Protein 3EDU (pdb70)

Foldseek 3Di:
DDVVVLLVLLVVLLVVLVVLLVVLQDPPLADALVRLVVVLVVLVVSLVVCCVVSVVSLVVSVVVLVVCVVVVPVCNVVSVVSNVVSVVSVVSSNVSSVVSNVSSVLSNLLNVLVVVLVVLLVVLVVLQVPQDPPCVVVNVVVLVVSVVVLVVSLVSLVVNLVVDDDPSNVVSVVSNVSSVVSNVVSVVSVD

InterPro domains:
  IPR001589 Actinin-type actin-binding domain, conserved site [PS00019] (56-65)
  IPR001589 Actinin-type actin-binding domain, conserved site [PS00020] (130-154)
  IPR001715 Calponin homology domain [PF00307] (56-158)
  IPR001715 Calponin homology domain [PF00307] (174-278)
  IPR001715 Calponin homology domain [PS50021] (54-158)
  IPR001715 Calponin homology domain [PS50021] (173-278)
  IPR001715 Calponin homology domain [SM00033] (56-156)
  IPR001715 Calponin homology domain [SM00033] (175-273)
  IPR002017 Spectrin repeat [PF00435] (303-411)
  IPR002017 Spectrin repeat [PF00435] (423-525)
  IPR002017 Spectrin repeat [PF00435] (529-635)
  IPR002017 Spectrin repeat [PF00435] (637-741)
  IPR002017 Spectrin repeat [PF00435] (744-846)
  IPR002017 Spectrin repeat [PF00435] (851-950)
  IPR002017 Spectrin repeat [PF00435] (956-1058)
  IPR002017 Spectrin repeat [PF00435] (1062-1165)
  IPR002017 Spectrin repeat [PF00435] (1170-1258)
  IPR002017 Spectrin repeat [PF00435] (1275-1376)
  IPR002017 Spectrin repeat [PF00435] (1389-1471)
  IPR002017 Spectrin repeat [PF00435] (1482-1582)

Organism: Homo sapiens (NCBI:txid9606)

Solvent-accessible surface area: 11507 Å² total; per-residue (Å²): 92,63,52,125,95,5,74,108,84,4,55,76,1,36,106,38,0,48,89,46,33,141,71,3,61,36,121,58,47,6,137,75,47,96,58,0,37,103,34,78,67,157,8,134,63,36,12,147,96,1,19,68,83,0,71,113,90,4,70,84,1,19,34,61,0,77,142,35,59,124,86,60,60,102,75,26,86,58,0,32,81,48,42,87,31,0,46,119,53,14,56,65,0,70,123,60,10,78,61,14,53,113,87,1,44,38,8,38,51,11,36,67,4,62,122,34,0,62,86,1,41,38,78,4,69,51,8,71,160,80,125,146,123,100,110,44,82,41,41,55,161,99,45,124,56,19,26,91,61,2,92,92,6,55,63,26,1,92,130,9,52,118,68,49,83,61,109,106,18,60,39,0,79,79,39,30,93,85,0,28,59,32,28,129,57,2,71,113,40,56,126

Secondary structure (DSSP, 8-state):
--HHHHHHHHHHHHHHHHHHHHHHT-----SSHHHHHHHHHHHHHHHHHHHHHHHHHHHHHHHHHHHHHHTT-TTHHHHHHHHHHHHHHHHHHHHHHHHHHHHHHHHHHHHHHHHHHHHHHHHHHHHHH-----SHHHHHHHHHHHHHHHHHHHHHHHHHHTT--HHHHHHHHHHHHHHHHHHHHHHHHT-

Nearest PDB structures (foldseek):
  3edu-assembly1_A  TM=1.005E+00  e=1.383E-23  Homo sapiens
  3kbt-assembly2_B  TM=9.517E-01  e=1.226E-19  Homo sapiens
  3f57-assembly1_A  TM=9.580E-01  e=4.430E-19  Homo sapiens
  3kbt-assembly1_A  TM=9.764E-01  e=1.250E-18  Homo sapiens
  3kbu-assembly1_A  TM=9.811E-01  e=1.682E-18  Homo sapiens

CATH classification: 1.20.58.60

Radius of gyration: 26.93 Å; Cα contacts (8 Å, |Δi|>4): 122; chains: 1; bounding box: 37×55×77 Å

GO terms:
  GO:0009986 cell surface (C, IDA)
  GO:0003779 actin binding (F, TAS)
  GO:0008091 spectrin (C, TAS)
  GO:0005829 cytosol (C, TAS)
  GO:0005515 protein binding (F, IPI)
  GO:0014731 spectrin-associated cytoskeleton (C, IDA)
  GO:0009898 cytoplasmic side of plasma membrane (C, TAS)
  GO:0015629 actin cytoskeleton (C, TAS)
  GO:0030506 ankyrin binding (F, IPI)
  GO:0051015 actin filament binding (F, IDA)
  GO:0032991 protein-containing complex (C, IDA)
  GO:0098978 glutamatergic synapse (C, IDA)
  GO:0098978 glutamatergic synapse (C, IMP)
  GO:0098885 modification of postsynaptic actin cytoskeleton (P, IDA)
  GO:0098885 modification of postsynaptic actin cytoskeleton (P, IMP)

B-factor: mean 57.35, std 27.61, range [10.83, 172.18]

Sequence (191 aa):
GSLFQLKRETDDLEQWISSEKELVASSPEMGQDFDHVTLLRDKFRDFARETGAIIGQERVDNVNAFIERLLIDAGHSEAATTIAEWKDGLNEMWADLLLELIDDTRMQLLAASYDLHRYFYTGAEILGLIDEKHRELPHRVHTAFERELHLLLGVQVQQFQDVATRLQTAYAGEKAEAIQNKEQEVSAAWQALLDACA

Structure (mmCIF, N/CA/C/O backbone):
data_3EDU
#
_entry.id   3EDU
#
_cell.length_a   74.823
_cell.length_b   111.746
_cell.length_c   127.734
_cell.angle_alpha   90.00
_cell.angle_beta   90.00
_cell.angle_gamma   90.00
#
_symmetry.space_group_name_H-M   'F 2 2 2'
#
loop_
_entity.id
_entity.type
_entity.pdbx_description
1 polymer 'Spectrin beta chain, erythrocyte'
2 water water
#
loop_
_atom_site.group_PDB
_atom_site.id
_atom_site.type_symbol
_atom_site.label_atom_id
_atom_site.label_alt_id
_atom_site.label_comp_id
_atom_site.label_asym_id
_atom_site.label_entity_id
_atom_site.label_seq_id
_atom_site.pdbx_PDB_ins_code
_atom_site.Cartn_x
_atom_site.Cartn_y
_atom_site.Cartn_z
_atom_site.occupancy
_atom_site.B_iso_or_equiv
_atom_site.auth_seq_id
_atom_site.auth_comp_id
_atom_site.auth_asym_id
_atom_site.auth_atom_id
_atom_site.pdbx_PDB_model_num
ATOM 1 N N . GLY A 1 1 ? 17.370 61.692 24.113 1.00 65.65 1690 GLY A N 1
ATOM 2 C CA . GLY A 1 1 ? 18.481 62.445 24.668 1.00 64.53 1690 GLY A CA 1
ATOM 3 C C . GLY A 1 1 ? 19.173 61.727 25.816 1.00 52.54 1690 GLY A C 1
ATOM 4 O O . GLY A 1 1 ? 20.375 61.455 25.756 1.00 46.89 1690 GLY A O 1
ATOM 5 N N . SER A 1 2 ? 18.411 61.413 26.858 1.00 50.05 1691 SER A N 1
ATOM 6 C CA . SER A 1 2 ? 18.976 60.786 28.051 1.00 52.44 1691 SER A CA 1
ATOM 7 C C . SER A 1 2 ? 19.454 59.375 27.753 1.00 53.08 1691 SER A C 1
ATOM 8 O O . SER A 1 2 ? 19.085 58.780 26.736 1.00 48.66 1691 SER A O 1
ATOM 11 N N . LEU A 1 3 ? 20.275 58.831 28.643 1.00 50.26 1692 LEU A N 1
ATOM 12 C CA . LEU A 1 3 ? 20.720 57.463 28.469 1.00 46.20 1692 LEU A CA 1
ATOM 13 C C . LEU A 1 3 ? 19.543 56.514 28.640 1.00 43.62 1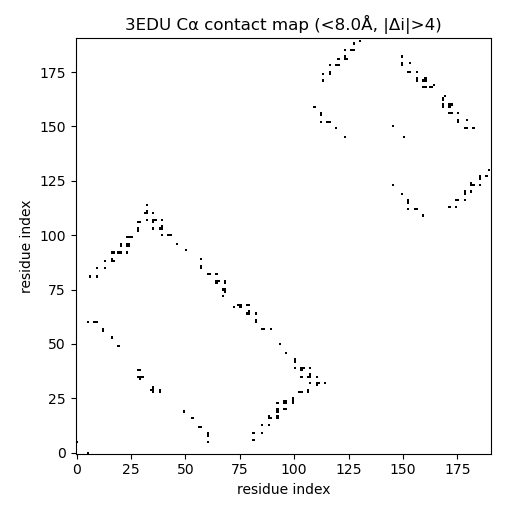692 LEU A C 1
ATOM 14 O O . LEU A 1 3 ? 19.517 55.434 28.027 1.00 40.45 1692 LEU A O 1
ATOM 19 N N . PHE A 1 4 ? 18.567 56.895 29.465 1.00 46.96 1693 PHE A N 1
ATOM 20 C CA . PHE A 1 4 ? 17.421 56.002 29.694 1.00 47.52 1693 PHE A CA 1
ATOM 21 C C . PHE A 1 4 ? 16.617 55.894 28.405 1.00 47.05 1693 PHE A C 1
ATOM 22 O O . PHE A 1 4 ?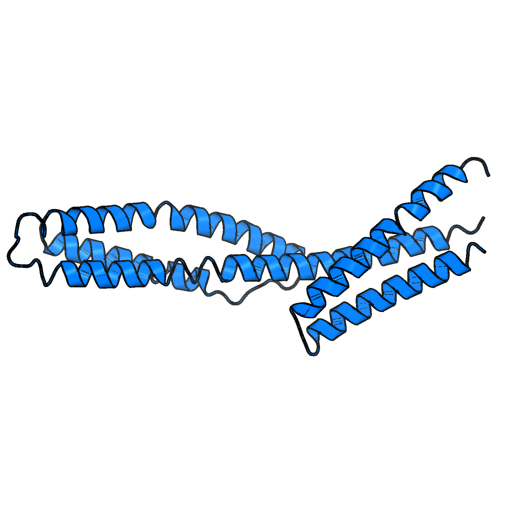 16.162 54.823 28.031 1.00 44.98 1693 PHE A O 1
ATOM 30 N N . GLN A 1 5 ? 16.463 57.011 27.708 1.00 45.95 1694 GLN A N 1
ATOM 31 C CA . GLN A 1 5 ? 15.723 56.973 26.458 1.00 44.41 1694 GLN A CA 1
ATOM 32 C C . GLN A 1 5 ? 16.472 56.173 25.394 1.00 38.69 1694 GLN A C 1
ATOM 33 O O . GLN A 1 5 ? 15.871 55.353 24.707 1.00 43.19 1694 GLN A O 1
ATOM 39 N N . LEU A 1 6 ? 17.781 56.399 25.279 1.00 39.90 1695 LEU A N 1
ATOM 40 C CA . LEU A 1 6 ? 18.627 55.558 24.423 1.00 38.70 1695 LEU A CA 1
ATOM 41 C C . LEU A 1 6 ? 18.437 54.076 24.739 1.00 45.26 1695 LEU A C 1
ATOM 42 O O . LEU A 1 6 ? 18.257 53.255 23.836 1.00 44.60 1695 LEU A O 1
ATOM 47 N N . LYS A 1 7 ? 18.492 53.722 26.021 1.00 42.64 1696 LYS A N 1
ATOM 48 C CA . LYS A 1 7 ? 18.322 52.321 26.397 1.00 45.13 1696 LYS A CA 1
ATOM 49 C C . LYS A 1 7 ? 16.972 51.790 25.945 1.00 43.77 1696 LYS A C 1
ATOM 50 O O . LYS A 1 7 ? 16.895 50.721 25.336 1.00 44.93 1696 LYS A O 1
ATOM 56 N N . ARG A 1 8 ? 15.912 52.535 26.255 1.00 41.20 1697 ARG A N 1
ATOM 57 C CA . ARG A 1 8 ? 14.559 52.167 25.845 1.00 43.57 1697 ARG A CA 1
ATOM 58 C C . ARG A 1 8 ? 14.451 52.044 24.316 1.00 43.72 1697 ARG A C 1
ATOM 59 O O . ARG A 1 8 ? 13.888 51.078 23.782 1.00 38.94 1697 ARG A O 1
ATOM 67 N N . GLU A 1 9 ? 14.988 53.035 23.617 1.00 41.90 1698 GLU A N 1
ATOM 68 C CA . GLU A 1 9 ? 14.996 53.022 22.154 1.00 45.61 1698 GLU A CA 1
ATOM 69 C C . GLU A 1 9 ? 15.697 51.770 21.662 1.00 44.24 1698 GLU A C 1
ATOM 70 O O . GLU A 1 9 ? 15.228 51.097 20.743 0.91 41.40 1698 GLU A O 1
ATOM 76 N N . THR A 1 10 ? 16.825 51.447 22.289 1.00 42.42 1699 THR A N 1
ATOM 77 C CA . THR A 1 10 ? 17.556 50.255 21.906 1.00 42.90 1699 THR A CA 1
ATOM 78 C C . THR A 1 10 ? 16.721 49.008 22.201 1.00 45.44 1699 THR A C 1
ATOM 79 O O . THR A 1 10 ? 16.677 48.077 21.391 1.00 45.44 1699 THR A O 1
ATOM 83 N N . ASP A 1 11 ? 16.048 49.006 23.352 1.00 39.40 1700 ASP A N 1
ATOM 84 C CA . ASP A 1 11 ? 15.277 47.851 23.793 1.00 41.78 1700 ASP A CA 1
ATOM 85 C C . ASP A 1 11 ? 14.090 47.616 22.855 1.00 46.39 1700 ASP A C 1
ATOM 86 O O . ASP A 1 11 ? 13.835 46.489 22.447 1.00 47.63 1700 ASP A O 1
ATOM 91 N N . ASP A 1 12 ? 13.366 48.680 22.513 1.00 42.47 1701 ASP A N 1
ATOM 92 C CA . ASP A 1 12 ? 12.215 48.546 21.617 1.00 42.29 1701 ASP A CA 1
ATOM 93 C C . ASP A 1 12 ? 12.661 48.022 20.254 1.00 43.27 1701 ASP A C 1
ATOM 94 O O . ASP A 1 12 ? 12.016 47.151 19.670 1.00 43.40 1701 ASP A O 1
ATOM 99 N N . LEU A 1 13 ? 13.772 48.548 19.756 1.00 37.27 1702 LEU A N 1
ATOM 100 C CA . LEU A 1 13 ? 14.276 48.145 18.441 1.00 43.58 1702 LEU A CA 1
ATOM 101 C C . LEU A 1 13 ? 14.709 46.679 18.441 1.00 42.88 1702 LEU A C 1
ATOM 102 O O . LEU A 1 13 ? 14.424 45.930 17.503 1.00 43.64 1702 LEU A O 1
ATOM 107 N N . GLU A 1 14 ? 15.399 46.261 19.495 1.00 41.08 1703 GLU A N 1
ATOM 108 C CA . GLU A 1 14 ? 15.791 44.864 19.587 1.00 45.06 1703 GLU A CA 1
ATOM 109 C C . GLU A 1 14 ? 14.554 43.988 19.678 1.00 42.68 1703 GLU A C 1
ATOM 110 O O . GLU A 1 14 ? 14.518 42.899 19.121 1.00 40.09 1703 GLU A O 1
ATOM 116 N N . GLN A 1 15 ? 13.530 44.475 20.367 1.00 41.19 1704 GLN A N 1
ATOM 117 C CA . GLN A 1 15 ? 12.279 43.732 20.450 1.00 43.12 1704 GLN A CA 1
ATOM 118 C C . GLN A 1 15 ? 11.653 43.617 19.056 1.00 42.07 1704 GLN A C 1
ATOM 119 O O . GLN A 1 15 ? 11.156 42.562 18.665 1.00 40.06 1704 GLN A O 1
ATOM 125 N N . TRP A 1 16 ? 11.669 44.721 18.320 1.00 42.12 1705 TRP A N 1
ATOM 126 C CA . TRP A 1 16 ? 11.148 44.753 16.963 1.00 42.36 1705 TRP A CA 1
ATOM 127 C C . TRP A 1 16 ? 11.923 43.749 16.099 1.00 43.44 1705 TRP A C 1
ATOM 128 O O . TRP A 1 16 ? 11.345 42.966 15.337 1.00 43.91 1705 TRP A O 1
ATOM 139 N N . ILE A 1 17 ? 13.242 43.764 16.234 1.00 42.16 1706 ILE A N 1
ATOM 140 C CA . ILE A 1 17 ? 14.086 42.827 15.504 1.00 37.09 1706 ILE A CA 1
ATOM 141 C C . ILE A 1 17 ? 13.719 41.378 15.787 1.00 46.76 1706 ILE A C 1
ATOM 142 O O . ILE A 1 17 ? 13.628 40.555 14.865 1.00 39.75 1706 ILE A O 1
ATOM 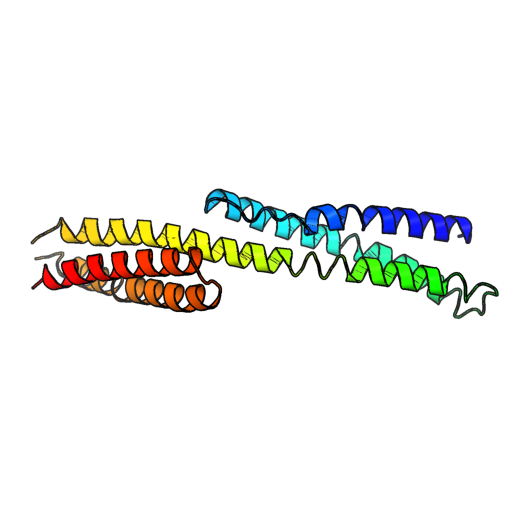147 N N . SER A 1 18 ? 13.493 41.066 17.060 1.00 37.80 1707 SER A N 1
ATOM 148 C CA A SER A 1 18 ? 13.152 39.711 17.457 0.42 42.12 1707 SER A CA 1
ATOM 149 C CA B SER A 1 18 ? 13.153 39.705 17.452 0.58 42.22 1707 SER A CA 1
ATOM 150 C C . SER A 1 18 ? 11.874 39.264 16.766 1.00 45.35 1707 SER A C 1
ATOM 151 O O . SER A 1 18 ? 11.722 38.090 16.416 1.00 50.17 1707 SER A O 1
ATOM 156 N N . GLU A 1 19 ? 10.949 40.202 16.579 1.00 40.89 1708 GLU A N 1
ATOM 157 C CA . GLU A 1 19 ? 9.688 39.857 15.920 1.00 45.77 1708 GLU A CA 1
ATOM 158 C C . GLU A 1 19 ? 9.924 39.563 14.439 1.00 40.65 1708 GLU A C 1
ATOM 159 O O . GLU A 1 19 ? 9.370 38.616 13.882 1.00 45.45 1708 GLU A O 1
ATOM 165 N N . LYS A 1 20 ? 10.760 40.379 13.813 1.00 39.47 1709 LYS A N 1
ATOM 166 C CA . LYS A 1 20 ? 11.067 40.209 12.397 1.00 34.35 1709 LYS A CA 1
ATOM 167 C C . LYS A 1 20 ? 11.781 38.874 12.166 1.00 38.42 1709 LYS A C 1
ATOM 168 O O . LYS A 1 20 ? 11.586 38.221 11.137 1.00 36.43 1709 LYS A O 1
ATOM 174 N N . GLU A 1 21 ? 12.594 38.471 13.143 1.00 35.99 1710 GLU A N 1
ATOM 175 C CA . GLU A 1 21 ? 13.342 37.225 13.060 1.00 42.07 1710 GLU A CA 1
ATOM 176 C C . GLU A 1 21 ? 12.382 36.046 13.024 1.00 40.14 1710 GLU A C 1
ATOM 177 O O . GLU A 1 21 ? 12.632 35.051 12.344 1.00 40.77 1710 GLU A O 1
ATOM 183 N N . LEU A 1 22 ? 11.279 36.181 13.750 1.00 41.28 1711 LEU A N 1
ATOM 184 C CA . LEU A 1 22 ? 10.239 35.164 13.767 1.00 49.44 1711 LEU A CA 1
ATOM 185 C C . LEU A 1 22 ? 9.680 34.962 12.359 1.00 48.89 1711 LEU A C 1
ATOM 186 O O . LEU A 1 22 ? 9.489 33.836 11.917 1.00 46.91 1711 LEU A O 1
ATOM 191 N N . VAL A 1 23 ? 9.426 36.061 11.658 1.00 48.09 1712 VAL A N 1
ATOM 192 C CA . VAL A 1 23 ? 8.932 36.000 10.284 1.00 43.21 1712 VAL A CA 1
ATOM 193 C C . VAL A 1 23 ? 9.994 35.456 9.329 1.00 38.91 1712 VAL A C 1
ATOM 194 O O . VAL A 1 23 ? 9.717 34.593 8.487 1.00 41.07 1712 VAL A O 1
ATOM 198 N N . ALA A 1 24 ? 11.217 35.955 9.468 1.00 30.07 1713 ALA A N 1
ATOM 199 C CA . ALA A 1 24 ? 12.299 35.554 8.574 1.00 33.34 1713 ALA A CA 1
ATOM 200 C C . ALA A 1 24 ? 12.715 34.089 8.763 1.00 34.09 1713 ALA A C 1
ATOM 201 O O . ALA A 1 24 ? 13.375 33.528 7.892 1.00 35.93 1713 ALA A O 1
ATOM 203 N N . SER A 1 25 ? 12.324 33.502 9.900 1.00 30.70 1714 SER A N 1
ATOM 204 C CA . SER A 1 25 ? 12.613 32.112 10.277 1.00 36.24 1714 SER A CA 1
ATOM 205 C C . SER A 1 25 ? 11.569 31.098 9.799 1.00 44.02 1714 SER A C 1
ATOM 206 O O . SER A 1 25 ? 11.762 29.890 9.962 1.00 46.24 1714 SER A O 1
ATOM 209 N N . SER A 1 26 ? 10.446 31.572 9.268 1.00 37.96 1715 SER A N 1
ATOM 210 C CA . SER A 1 26 ? 9.394 30.661 8.803 1.00 37.57 1715 SER A CA 1
ATOM 211 C C . SER A 1 26 ? 9.981 29.549 7.933 1.00 38.90 1715 SER A C 1
ATOM 212 O O . SER A 1 26 ? 10.842 29.805 7.089 1.00 37.92 1715 SER A O 1
ATOM 215 N N . PRO A 1 27 ? 9.533 28.307 8.163 1.00 51.78 1716 PRO A N 1
ATOM 216 C CA . PRO A 1 27 ? 9.925 27.115 7.403 1.00 55.46 1716 PRO A CA 1
ATOM 217 C C . PRO A 1 27 ? 8.998 26.883 6.218 1.00 50.22 1716 PRO A C 1
ATOM 218 O O . PRO A 1 27 ? 9.261 26.007 5.396 1.00 51.66 1716 PRO A O 1
ATOM 222 N N . GLU A 1 28 ? 7.912 27.643 6.139 1.00 44.30 1717 GLU A N 1
ATOM 223 C CA . GLU A 1 28 ? 6.951 27.441 5.059 1.00 49.20 1717 GLU A CA 1
ATOM 224 C C . GLU A 1 28 ? 7.536 27.857 3.709 1.00 43.73 1717 GLU A C 1
ATOM 225 O O . GLU A 1 28 ? 7.786 29.040 3.481 1.00 38.50 1717 GLU A O 1
ATOM 231 N N . MET A 1 29 ? 7.759 26.884 2.826 1.00 39.50 1718 MET A N 1
ATOM 232 C CA . MET A 1 29 ? 8.379 27.162 1.530 1.00 39.53 1718 MET A CA 1
ATOM 233 C C . MET A 1 29 ? 7.367 27.026 0.413 1.00 38.60 1718 MET A C 1
ATOM 234 O O . MET A 1 29 ? 7.686 27.270 -0.753 1.00 36.54 1718 MET A O 1
ATOM 239 N N . GLY A 1 30 ? 6.144 26.637 0.770 1.00 37.92 1719 GLY A N 1
ATOM 240 C CA . GLY A 1 30 ? 5.061 26.557 -0.199 1.00 47.03 1719 GLY A CA 1
ATOM 241 C C . GLY A 1 30 ? 4.839 25.141 -0.713 1.00 48.32 1719 GLY A C 1
ATOM 242 O O . GLY A 1 30 ? 5.785 24.374 -0.875 1.00 52.71 1719 GLY A O 1
ATOM 243 N N . GLN A 1 31 ? 3.582 24.799 -0.964 1.00 58.30 1720 GLN A N 1
ATOM 244 C CA . GLN A 1 31 ? 3.221 23.433 -1.326 1.00 70.62 1720 GLN A CA 1
ATOM 245 C C . GLN A 1 31 ? 2.785 23.301 -2.787 1.00 68.76 1720 GLN A C 1
ATOM 246 O O . GLN A 1 31 ? 2.611 22.195 -3.286 1.00 71.36 1720 GLN A O 1
ATOM 252 N N . ASP A 1 32 ? 2.605 24.430 -3.464 1.00 65.85 1721 ASP A N 1
ATOM 253 C CA . ASP A 1 32 ? 2.411 24.427 -4.914 1.00 65.38 1721 ASP A CA 1
ATOM 254 C C . ASP A 1 32 ? 2.939 25.718 -5.538 1.00 61.55 1721 ASP A C 1
ATOM 255 O O . ASP A 1 32 ? 3.381 26.627 -4.826 1.00 58.02 1721 ASP A O 1
ATOM 260 N N . PHE A 1 33 ? 2.896 25.793 -6.865 1.00 50.50 1722 PHE A N 1
ATOM 261 C CA . PHE A 1 33 ? 3.544 26.882 -7.593 1.00 49.59 1722 PHE A CA 1
ATOM 262 C C . PHE A 1 33 ? 2.924 28.251 -7.283 1.00 52.99 1722 PHE A C 1
ATOM 263 O O . PHE A 1 33 ? 3.629 29.263 -7.234 1.00 46.84 1722 PHE A O 1
ATOM 271 N N . ASP A 1 34 ? 1.609 28.258 -7.077 1.00 47.83 1723 ASP A N 1
ATOM 272 C CA . ASP A 1 34 ? 0.857 29.443 -6.683 1.00 51.44 1723 ASP A CA 1
ATOM 273 C C . ASP A 1 34 ? 1.264 29.875 -5.287 1.00 51.80 1723 ASP A C 1
ATOM 274 O O . ASP A 1 34 ? 1.568 31.040 -5.048 1.00 52.22 1723 ASP A O 1
ATOM 279 N N . HIS A 1 35 ? 1.230 28.917 -4.369 1.00 43.21 1724 HIS A N 1
ATOM 280 C CA . HIS A 1 35 ? 1.617 29.131 -2.987 1.00 49.90 1724 HIS A CA 1
ATOM 281 C C . HIS A 1 35 ? 3.035 29.718 -2.882 1.00 47.41 1724 HIS A C 1
ATOM 282 O O . HIS A 1 35 ? 3.243 30.748 -2.237 1.00 48.79 1724 HIS A O 1
ATOM 289 N N . VAL A 1 36 ? 4.007 29.076 -3.520 1.00 35.90 1725 VAL A N 1
ATOM 290 C CA . VAL A 1 36 ? 5.386 29.561 -3.402 1.00 39.91 1725 VAL A CA 1
ATOM 291 C C . VAL A 1 36 ? 5.521 30.906 -4.089 1.00 38.18 1725 VAL A C 1
ATOM 292 O O . VAL A 1 36 ? 6.285 31.764 -3.654 1.00 35.88 1725 VAL A O 1
ATOM 296 N N . THR A 1 37 ? 4.752 31.105 -5.151 1.00 44.50 1726 THR A N 1
ATOM 297 C CA . THR A 1 37 ? 4.771 32.383 -5.831 1.00 42.48 1726 THR A CA 1
ATOM 298 C C . THR A 1 37 ? 4.339 33.464 -4.838 1.00 49.19 1726 THR A C 1
ATOM 299 O O . THR A 1 37 ? 4.940 34.540 -4.747 1.00 43.92 1726 THR A O 1
ATOM 303 N N . LEU A 1 38 ? 3.302 33.163 -4.072 1.00 47.01 1727 LEU A N 1
ATOM 304 C CA . LEU A 1 38 ? 2.765 34.145 -3.146 1.00 50.65 1727 LEU A CA 1
ATOM 305 C C . LEU A 1 38 ? 3.746 34.378 -2.017 1.00 45.63 1727 LEU A C 1
ATOM 306 O O . LEU A 1 38 ? 4.025 35.525 -1.659 1.00 42.66 1727 LEU A O 1
ATOM 311 N N . LEU A 1 39 ? 4.282 33.296 -1.463 1.00 37.72 1728 LEU A N 1
ATOM 312 C CA . LEU A 1 39 ? 5.248 33.418 -0.375 1.00 40.35 1728 LEU A CA 1
ATOM 313 C C . LEU A 1 39 ? 6.471 34.200 -0.819 1.00 36.17 1728 LEU A C 1
ATOM 314 O O . LEU A 1 39 ? 6.998 35.016 -0.065 1.00 34.75 1728 LEU A O 1
ATOM 319 N N . ARG A 1 40 ? 6.913 33.962 -2.051 1.00 40.41 1729 ARG A N 1
ATOM 320 C CA . ARG A 1 40 ? 8.145 34.574 -2.532 1.00 40.94 1729 ARG A CA 1
ATOM 321 C C . ARG A 1 40 ? 7.977 36.080 -2.706 1.00 40.45 1729 ARG A C 1
ATOM 322 O O . ARG A 1 40 ? 8.856 36.861 -2.331 1.00 36.69 1729 ARG A O 1
ATOM 330 N N . ASP A 1 41 ? 6.845 36.475 -3.279 1.00 35.68 1730 ASP A N 1
ATOM 331 C CA . ASP A 1 41 ? 6.558 37.881 -3.522 1.00 46.60 1730 ASP A CA 1
ATOM 332 C C . ASP A 1 41 ? 6.315 38.621 -2.206 1.00 45.27 1730 ASP A C 1
ATOM 333 O O . ASP A 1 41 ? 6.753 39.759 -2.032 1.00 42.70 1730 ASP A O 1
ATOM 338 N N . LYS A 1 42 ? 5.613 37.967 -1.287 1.00 42.93 1731 LYS A N 1
ATOM 339 C CA . LYS A 1 42 ? 5.376 38.531 0.029 1.00 46.04 1731 LYS A CA 1
ATOM 340 C C . LYS A 1 42 ? 6.695 38.729 0.758 1.00 37.58 1731 LYS A C 1
ATOM 341 O O . LYS A 1 42 ? 6.948 39.783 1.330 1.00 40.44 1731 LYS A O 1
ATOM 347 N N . PHE A 1 43 ? 7.551 37.715 0.740 1.00 31.49 1732 PHE A N 1
ATOM 348 C CA . PHE A 1 43 ? 8.822 37.860 1.420 1.00 34.90 1732 PHE A CA 1
ATOM 349 C C . PHE A 1 43 ? 9.721 38.971 0.861 1.00 39.54 1732 PHE A C 1
ATOM 350 O O . PHE A 1 43 ? 10.413 39.641 1.621 1.00 39.05 1732 PHE A O 1
ATOM 358 N N . ARG A 1 44 ? 9.727 39.162 -0.455 1.00 38.16 1733 ARG A N 1
ATOM 359 C CA . ARG A 1 44 ? 10.527 40.237 -1.051 1.00 32.07 1733 ARG A CA 1
ATOM 360 C C . ARG A 1 44 ? 10.129 41.603 -0.489 1.00 32.21 1733 ARG A C 1
ATOM 361 O O . ARG A 1 44 ? 10.991 42.423 -0.157 1.00 35.78 1733 ARG A O 1
ATOM 369 N N . ASP A 1 45 ? 8.822 41.842 -0.408 1.00 33.73 1734 ASP A N 1
ATOM 370 C CA . ASP A 1 45 ? 8.282 43.056 0.187 1.00 40.39 1734 ASP A CA 1
ATOM 371 C C . ASP A 1 45 ? 8.739 43.165 1.638 1.00 38.81 1734 ASP A C 1
ATOM 372 O O . ASP A 1 45 ? 9.234 44.208 2.083 1.00 39.59 1734 ASP A O 1
ATOM 377 N N . PHE A 1 46 ? 8.555 42.080 2.381 1.00 40.42 1735 PHE A N 1
ATOM 378 C CA . PHE A 1 46 ? 8.948 42.063 3.785 1.00 42.46 1735 PHE A CA 1
ATOM 379 C C . PHE A 1 46 ? 10.436 42.391 3.935 1.00 35.52 1735 PHE A C 1
ATOM 380 O O . PHE A 1 46 ? 10.798 43.232 4.747 1.00 34.49 1735 PHE A O 1
ATOM 388 N N . ALA A 1 47 ? 11.295 41.750 3.141 1.00 34.38 1736 ALA A N 1
ATOM 389 C CA . ALA A 1 47 ? 12.745 41.968 3.280 1.00 33.82 1736 ALA A CA 1
ATOM 390 C C . ALA A 1 47 ? 13.098 43.416 2.990 1.00 38.58 1736 ALA A C 1
ATOM 391 O O . ALA A 1 47 ? 13.913 44.035 3.695 1.00 31.63 1736 ALA A O 1
ATOM 393 N N . ARG A 1 48 ? 12.478 43.951 1.942 1.00 33.04 1737 ARG A N 1
ATOM 394 C CA . ARG A 1 48 ? 12.778 45.306 1.509 1.00 32.91 1737 ARG A CA 1
ATOM 395 C C . ARG A 1 48 ? 12.375 46.311 2.575 1.00 37.14 1737 ARG A C 1
ATOM 396 O O . ARG A 1 48 ? 13.179 47.152 2.968 1.00 37.13 1737 ARG A O 1
ATOM 404 N N . GLU A 1 49 ? 11.121 46.226 3.023 1.00 29.04 1738 GLU A N 1
ATOM 405 C CA . GLU A 1 49 ? 10.603 47.149 4.028 1.00 38.48 1738 GLU A CA 1
ATOM 406 C C . GLU A 1 49 ? 11.362 47.014 5.353 1.00 43.20 1738 GLU A C 1
ATOM 407 O O . GLU A 1 49 ? 11.738 48.014 5.984 1.00 44.21 1738 GLU A O 1
ATOM 413 N N . THR A 1 50 ? 11.573 45.775 5.778 1.00 30.69 1739 THR A N 1
ATOM 414 C CA . THR A 1 50 ? 12.266 45.515 7.040 1.00 34.31 1739 THR A CA 1
ATOM 415 C C . THR A 1 50 ? 13.682 46.078 6.995 1.00 34.19 1739 THR A C 1
ATOM 416 O O . THR A 1 50 ? 14.138 46.718 7.949 1.00 34.58 1739 THR A O 1
ATOM 420 N N . GLY A 1 51 ? 14.367 45.844 5.878 1.00 35.23 1740 GLY A N 1
ATOM 421 C CA . GLY A 1 51 ? 15.722 46.331 5.691 1.00 26.77 1740 GLY A CA 1
ATOM 422 C C . GLY A 1 51 ? 15.801 47.843 5.770 1.00 42.55 1740 GLY A C 1
ATOM 423 O O . GLY A 1 51 ? 16.654 48.402 6.469 1.00 40.05 1740 GLY A O 1
ATOM 424 N N . ALA A 1 52 ? 14.897 48.510 5.062 1.00 38.34 1741 ALA A N 1
ATOM 425 C CA . ALA A 1 52 ? 14.955 49.953 4.966 1.00 45.62 1741 ALA A CA 1
ATOM 426 C C . ALA A 1 52 ? 14.647 50.611 6.315 1.00 45.05 1741 ALA A C 1
ATOM 427 O O . ALA A 1 52 ? 15.404 51.451 6.790 1.00 47.72 1741 ALA A O 1
ATOM 429 N N . ILE A 1 53 ? 13.545 50.214 6.936 1.00 39.78 1742 ILE A N 1
ATOM 430 C CA A ILE A 1 53 ? 13.166 50.792 8.218 0.14 42.32 1742 ILE A CA 1
ATOM 431 C CA B ILE A 1 53 ? 13.144 50.756 8.232 0.86 44.46 1742 ILE A CA 1
ATOM 432 C C . ILE A 1 53 ? 14.139 50.380 9.321 1.00 36.77 1742 ILE A C 1
ATOM 433 O O . ILE A 1 53 ? 14.520 51.199 10.159 1.00 42.93 1742 ILE A O 1
ATOM 442 N N . GLY A 1 54 ? 14.552 49.123 9.308 1.00 33.63 1743 GLY A N 1
ATOM 443 C CA . GLY A 1 54 ? 15.447 48.618 10.329 1.00 36.94 1743 GLY A CA 1
ATOM 444 C C . GLY A 1 54 ? 16.803 49.289 10.281 1.00 39.96 1743 GLY A C 1
ATOM 445 O O . GLY A 1 54 ? 17.353 49.655 11.322 1.00 43.36 1743 GLY A O 1
ATOM 446 N N . GLN A 1 55 ? 17.345 49.448 9.075 1.00 36.43 1744 GLN A N 1
ATOM 447 C CA . GLN A 1 55 ? 18.693 49.983 8.921 1.00 43.22 1744 GLN A CA 1
ATOM 448 C C . GLN A 1 55 ? 18.770 51.426 9.400 1.00 41.37 1744 GLN A C 1
ATOM 449 O O . GLN A 1 55 ? 19.763 51.826 10.002 1.00 35.99 1744 GLN A O 1
ATOM 455 N N . GLU A 1 56 ? 17.724 52.200 9.134 1.00 34.91 1745 GLU A N 1
ATOM 456 C CA . GLU A 1 56 ? 17.683 53.593 9.573 1.00 38.40 1745 GLU A CA 1
ATOM 457 C C . GLU A 1 56 ? 17.711 53.670 11.097 1.00 40.29 1745 GLU A C 1
ATOM 458 O O . GLU A 1 56 ? 18.436 54.481 11.690 1.00 38.63 1745 GLU A O 1
ATOM 464 N N . ARG A 1 57 ? 16.925 52.808 11.732 1.00 30.82 1746 ARG A N 1
ATOM 465 C CA . ARG A 1 57 ? 16.859 52.771 13.193 1.00 41.49 1746 ARG A CA 1
ATOM 466 C C . ARG A 1 57 ? 18.183 52.358 13.826 1.00 39.90 1746 ARG A C 1
ATOM 467 O O . ARG A 1 57 ? 18.619 52.934 14.828 1.00 34.56 1746 ARG A O 1
ATOM 475 N N . VAL A 1 58 ? 18.832 51.367 13.231 1.00 32.08 1747 VAL A N 1
ATOM 476 C CA . VAL A 1 58 ? 20.099 50.871 13.750 1.00 31.68 1747 VAL A CA 1
ATOM 477 C C . VAL A 1 58 ? 21.169 51.943 13.582 1.00 37.53 1747 VAL A C 1
ATOM 478 O O . VAL A 1 58 ? 21.952 52.215 14.494 1.00 37.59 1747 VAL A O 1
ATOM 482 N N . ASP A 1 59 ? 21.181 52.565 12.412 1.00 31.27 1748 ASP A N 1
ATOM 483 C CA . ASP A 1 59 ? 22.127 53.636 12.123 1.00 42.15 1748 ASP A CA 1
ATOM 484 C C . ASP A 1 59 ? 22.034 54.782 13.123 1.00 40.09 1748 ASP A C 1
ATOM 485 O O . ASP A 1 59 ? 23.056 55.290 13.590 1.00 46.55 1748 ASP A O 1
ATOM 490 N N . ASN A 1 60 ? 20.805 55.189 13.435 1.00 40.49 1749 ASN A N 1
ATOM 491 C CA . ASN A 1 60 ? 20.576 56.296 14.346 1.00 40.70 1749 ASN A CA 1
ATOM 492 C C . ASN A 1 60 ? 21.092 55.965 15.741 1.00 48.19 1749 ASN A C 1
ATOM 493 O O . ASN A 1 60 ? 21.686 56.807 16.412 1.00 46.84 1749 ASN A O 1
ATOM 498 N N . VAL A 1 61 ? 20.863 54.739 16.187 1.00 37.22 1750 VAL A N 1
ATOM 499 C CA . VAL A 1 61 ? 21.362 54.361 17.510 1.00 39.75 1750 VAL A CA 1
ATOM 500 C C . VAL A 1 61 ? 22.887 54.327 17.471 1.00 41.35 1750 VAL A C 1
ATOM 501 O O . VAL A 1 61 ? 23.553 54.876 18.354 1.00 37.85 1750 VAL A O 1
ATOM 505 N N . ASN A 1 62 ? 23.436 53.708 16.427 1.00 34.13 1751 ASN A N 1
ATOM 506 C CA . ASN A 1 62 ? 24.881 53.652 16.260 1.00 35.61 1751 ASN A CA 1
ATOM 507 C C . ASN A 1 62 ? 25.522 55.034 16.238 1.00 37.65 1751 ASN A C 1
ATOM 508 O O . ASN A 1 62 ? 26.512 55.260 16.914 1.00 36.63 1751 ASN A O 1
ATOM 513 N N . ALA A 1 63 ? 24.959 55.945 15.448 1.00 34.01 1752 ALA A N 1
ATOM 514 C CA . ALA A 1 63 ? 25.463 57.312 15.369 1.00 41.60 1752 ALA A CA 1
ATOM 515 C C . ALA A 1 63 ? 25.508 58.029 16.731 1.00 38.85 1752 ALA A C 1
ATOM 516 O O . ALA A 1 63 ? 26.526 58.608 17.100 1.00 47.60 1752 ALA A O 1
ATOM 518 N N . PHE A 1 64 ? 24.415 57.975 17.484 1.00 38.44 1753 PHE A N 1
ATOM 519 C CA . PHE A 1 64 ? 24.352 58.686 18.767 1.00 38.22 1753 PHE A CA 1
ATOM 520 C C . PHE A 1 64 ? 25.306 58.073 19.801 1.00 45.46 1753 PHE A C 1
ATOM 521 O O . PHE A 1 64 ? 25.981 58.782 20.536 1.00 44.48 1753 PHE A O 1
ATOM 529 N N . ILE A 1 65 ? 25.360 56.750 19.860 1.00 43.72 1754 ILE A N 1
ATOM 530 C CA . ILE A 1 65 ? 26.277 56.102 20.798 1.00 50.08 1754 ILE A CA 1
ATOM 531 C C . ILE A 1 65 ? 27.720 56.450 20.426 1.00 50.49 1754 ILE A C 1
ATOM 532 O O . ILE A 1 65 ? 28.530 56.782 21.290 1.00 45.77 1754 ILE A O 1
ATOM 537 N N . GLU A 1 66 ? 28.022 56.410 19.131 1.00 44.17 1755 GLU A N 1
ATOM 538 C CA . GLU A 1 66 ? 29.355 56.755 18.656 1.00 50.72 1755 GLU A CA 1
ATOM 539 C C . GLU A 1 66 ? 29.738 58.197 18.992 1.00 55.44 1755 GLU A C 1
ATOM 540 O O . GLU A 1 66 ? 30.875 58.466 19.392 1.00 46.82 1755 GLU A O 1
ATOM 546 N N . ARG A 1 67 ? 28.800 59.128 18.834 1.00 45.20 1756 ARG A N 1
ATOM 547 C CA . ARG A 1 67 ? 29.088 60.508 19.206 1.00 50.35 1756 ARG A CA 1
ATOM 548 C C . ARG A 1 67 ? 29.411 60.618 20.693 1.00 50.41 1756 ARG A C 1
ATOM 549 O O . ARG A 1 67 ? 30.362 61.300 21.080 1.00 50.54 1756 ARG A O 1
ATOM 557 N N . LEU A 1 68 ? 28.628 59.941 21.526 1.00 46.50 1757 LEU A N 1
ATOM 558 C CA A LEU A 1 68 ? 28.843 60.014 22.964 0.35 49.69 1757 LEU A CA 1
ATOM 559 C CA B LEU A 1 68 ? 28.836 59.989 22.972 0.65 50.55 1757 LEU A CA 1
ATOM 560 C C . LEU A 1 68 ? 30.191 59.418 23.360 1.00 50.36 1757 LEU A C 1
ATOM 561 O O . LEU A 1 68 ? 30.885 59.959 24.221 1.00 55.29 1757 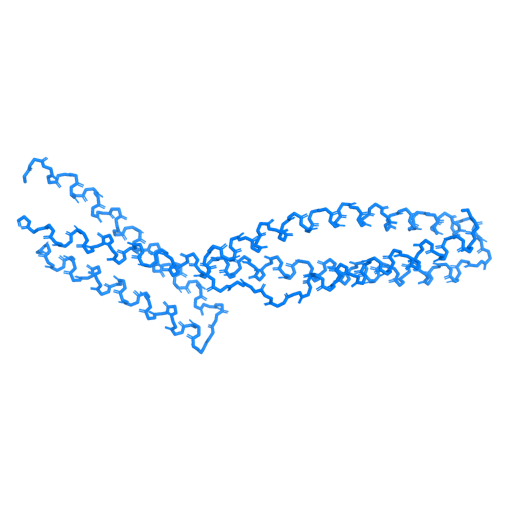LEU A O 1
ATOM 570 N N . ILE A 1 69 ? 30.562 58.315 22.723 1.00 54.04 1758 ILE A N 1
ATOM 571 C CA . ILE A 1 69 ? 31.853 57.707 23.004 1.00 60.89 1758 ILE A CA 1
ATOM 572 C C . ILE A 1 69 ? 32.964 58.645 22.540 1.00 61.49 1758 ILE A C 1
ATOM 573 O O . ILE A 1 69 ? 33.918 58.906 23.278 1.00 58.43 1758 ILE A O 1
ATOM 578 N N . ASP A 1 70 ? 32.819 59.161 21.321 0.96 56.93 1759 ASP A N 1
ATOM 579 C CA . ASP A 1 70 ? 33.750 60.149 20.775 1.00 56.98 1759 ASP A CA 1
ATOM 580 C C . ASP A 1 70 ? 33.978 61.315 21.731 0.69 59.84 1759 ASP A C 1
ATOM 581 O O . ASP A 1 70 ? 35.107 61.764 21.903 1.00 66.39 1759 ASP A O 1
ATOM 586 N N . ALA A 1 71 ? 32.897 61.804 22.337 1.00 54.65 1760 ALA A N 1
ATOM 587 C CA . ALA A 1 71 ? 32.957 62.943 23.246 1.00 53.34 1760 ALA A CA 1
ATOM 588 C C . ALA A 1 71 ? 33.473 62.558 24.627 1.00 57.62 1760 ALA A C 1
ATOM 589 O O . ALA A 1 71 ? 33.490 63.387 25.535 1.00 61.08 1760 ALA A O 1
ATOM 591 N N . GLY A 1 72 ? 33.874 61.300 24.791 1.00 53.93 1761 GLY A N 1
ATOM 592 C CA . GLY A 1 72 ? 34.455 60.854 26.045 1.00 58.13 1761 GLY A CA 1
ATOM 593 C C . GLY A 1 72 ? 33.471 60.671 27.194 1.00 65.03 1761 GLY A C 1
ATOM 594 O O . GLY A 1 72 ? 33.846 60.832 28.358 1.00 60.29 1761 GLY A O 1
ATOM 595 N N . HIS A 1 73 ? 32.221 60.326 26.881 1.00 61.07 1762 HIS A N 1
ATOM 596 C CA . HIS A 1 73 ? 31.223 60.060 27.918 1.00 50.02 1762 HIS A CA 1
ATOM 597 C C . HIS A 1 73 ? 31.730 58.993 28.890 1.00 51.51 1762 HIS A C 1
ATOM 598 O O . HIS A 1 73 ? 32.300 57.981 28.470 1.00 52.92 1762 HIS A O 1
ATOM 605 N N . SER A 1 74 ? 31.524 59.220 30.187 1.00 48.74 1763 SER A N 1
ATOM 606 C CA . SER A 1 74 ? 32.030 58.300 31.210 1.00 56.80 1763 SER A CA 1
ATOM 607 C C . SER A 1 74 ? 31.456 56.888 31.074 1.00 54.85 1763 SER A C 1
ATOM 608 O O . SER A 1 74 ? 32.069 55.913 31.517 1.00 52.10 1763 SER A O 1
ATOM 611 N N . GLU A 1 75 ? 30.287 56.779 30.449 1.00 59.89 1764 GLU A N 1
ATOM 612 C CA . GLU A 1 75 ? 29.605 55.491 30.341 1.00 52.93 1764 GLU A CA 1
ATOM 613 C C . GLU A 1 75 ? 29.856 54.827 28.996 1.00 54.37 1764 GLU A C 1
ATOM 614 O O . GLU A 1 75 ? 29.107 53.948 28.590 1.00 55.26 1764 GLU A O 1
ATOM 620 N N . ALA A 1 76 ? 30.917 55.245 28.316 1.00 52.13 1765 ALA A N 1
ATOM 621 C CA . ALA A 1 76 ? 31.233 54.726 26.989 1.00 49.82 1765 ALA A CA 1
ATOM 622 C C . ALA A 1 76 ? 31.232 53.201 26.940 1.00 49.41 1765 ALA A C 1
ATOM 623 O O . ALA A 1 76 ? 30.831 52.597 25.939 1.00 45.41 1765 ALA A O 1
ATOM 625 N N . ALA A 1 77 ? 31.669 52.582 28.032 1.00 50.71 1766 ALA A N 1
ATOM 626 C CA . ALA A 1 77 ? 31.742 51.136 28.121 1.00 50.55 1766 ALA A CA 1
ATOM 627 C C . ALA A 1 77 ? 30.350 50.525 28.051 1.00 55.53 1766 ALA A C 1
ATOM 628 O O . ALA A 1 77 ? 30.106 49.595 27.280 1.00 54.51 1766 ALA A O 1
ATOM 630 N N . THR A 1 78 ? 29.438 51.053 28.861 1.00 51.02 1767 THR A N 1
ATOM 631 C CA A THR A 1 78 ? 28.062 50.573 28.898 0.57 46.49 1767 THR A CA 1
ATOM 632 C CA B THR A 1 78 ? 28.076 50.531 28.888 0.43 48.03 1767 THR A CA 1
ATOM 633 C C . THR A 1 78 ? 27.369 50.758 27.553 1.00 50.48 1767 THR A C 1
ATOM 634 O O . THR A 1 78 ? 26.702 49.856 27.046 1.00 45.77 1767 THR A O 1
ATOM 641 N N . ILE A 1 79 ? 27.532 51.938 26.960 1.00 44.18 1768 ILE A N 1
ATOM 642 C CA . ILE A 1 79 ? 26.822 52.188 25.704 1.00 41.16 1768 ILE A CA 1
ATOM 643 C C . ILE A 1 79 ? 27.404 51.415 24.511 1.00 46.20 1768 ILE A C 1
ATOM 644 O O . ILE A 1 79 ? 26.671 51.008 23.601 1.00 41.53 1768 ILE A O 1
ATOM 649 N N . ALA A 1 80 ? 28.716 51.205 24.516 1.00 45.86 1769 ALA A N 1
ATOM 650 C CA . ALA A 1 80 ? 29.341 50.396 23.477 1.00 42.59 1769 ALA A CA 1
ATOM 651 C C . ALA A 1 80 ? 28.782 48.975 23.501 1.00 48.65 1769 ALA A C 1
ATOM 652 O O . ALA A 1 80 ? 28.595 48.357 22.449 1.00 48.97 1769 ALA A O 1
ATOM 654 N N . GLU A 1 81 ? 28.527 48.452 24.700 1.00 43.91 1770 GLU A N 1
ATOM 655 C CA . GLU A 1 81 ? 27.974 47.108 24.811 1.00 45.09 1770 GLU A CA 1
ATOM 656 C C . GLU A 1 81 ? 26.565 47.080 24.229 1.00 48.13 1770 GLU A C 1
ATOM 657 O O . GLU A 1 81 ? 26.195 46.130 23.523 1.00 40.96 1770 GLU A O 1
ATOM 660 N N . TRP A 1 82 ? 25.783 48.122 24.524 1.00 41.07 1771 TRP A N 1
ATOM 661 C CA . TRP A 1 82 ? 24.438 48.246 23.967 1.00 42.88 1771 TRP A CA 1
ATOM 662 C C . TRP A 1 82 ? 24.499 48.221 22.446 1.00 44.29 1771 TRP A C 1
ATOM 663 O O . TRP A 1 82 ? 23.685 47.579 21.776 1.00 41.17 1771 TRP A O 1
ATOM 674 N N . LYS A 1 83 ? 25.468 48.952 21.913 1.00 38.94 1772 LYS A N 1
ATOM 675 C CA . LYS A 1 83 ? 25.657 49.082 20.481 1.00 40.06 1772 LYS A CA 1
ATOM 676 C C . LYS A 1 83 ? 26.033 47.709 19.925 1.00 45.74 1772 LYS A C 1
ATOM 677 O O . LYS A 1 83 ? 25.452 47.244 18.949 1.00 41.39 1772 LYS A O 1
ATOM 683 N N . ASP A 1 84 ? 26.969 47.028 20.579 1.00 37.48 1773 ASP A N 1
ATOM 684 C CA . ASP A 1 84 ? 27.388 45.714 20.093 1.00 37.79 1773 ASP A CA 1
ATOM 685 C C . ASP A 1 84 ? 26.244 44.690 20.027 1.00 42.22 1773 ASP A C 1
ATOM 686 O O . ASP A 1 84 ? 26.077 43.999 19.021 1.00 42.24 1773 ASP A O 1
ATOM 691 N N . GLY A 1 85 ? 25.469 44.588 21.101 1.00 38.76 1774 GLY A N 1
ATOM 692 C CA . GLY A 1 85 ? 24.342 43.675 21.134 1.00 40.98 1774 GLY A CA 1
ATOM 693 C C . GLY A 1 85 ? 23.370 43.987 20.016 1.00 41.11 1774 GLY A C 1
ATOM 694 O O . GLY A 1 85 ? 22.939 43.098 19.280 1.00 44.44 1774 GLY A O 1
ATOM 695 N N . LEU A 1 86 ? 23.031 45.263 19.872 1.00 43.66 1775 LEU A N 1
ATOM 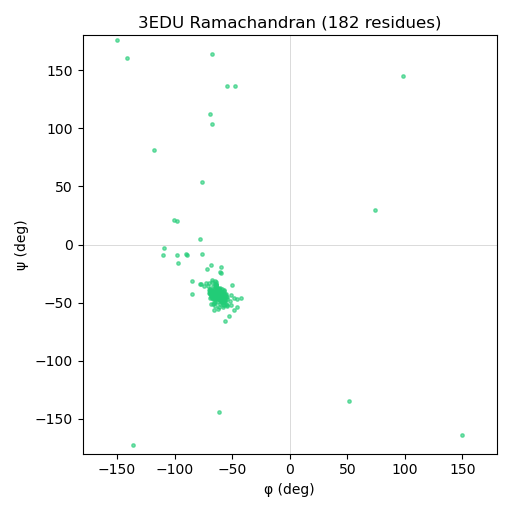696 C CA . LEU A 1 86 ? 22.127 45.670 18.813 1.00 39.68 1775 LEU A CA 1
ATOM 697 C C . LEU A 1 86 ? 22.645 45.220 17.450 1.00 42.34 1775 LEU A C 1
ATOM 698 O O . LEU A 1 86 ? 21.913 44.602 16.672 1.00 33.45 1775 LEU A O 1
ATOM 703 N N . ASN A 1 87 ? 23.906 45.529 17.160 1.00 34.04 1776 ASN A N 1
ATOM 704 C CA . ASN A 1 87 ? 24.453 45.221 15.843 1.00 40.94 1776 ASN A CA 1
ATOM 705 C C . ASN A 1 87 ? 24.493 43.724 15.580 1.00 40.06 1776 ASN A C 1
ATOM 706 O O . ASN A 1 87 ? 24.309 43.276 14.448 1.00 37.86 1776 ASN A O 1
ATOM 711 N N . GLU A 1 88 ? 24.692 42.949 16.640 1.00 42.91 1777 GLU A N 1
ATOM 712 C CA . GLU A 1 88 ? 24.667 41.504 16.514 1.00 42.86 1777 GLU A CA 1
ATOM 713 C C . GLU A 1 88 ? 23.265 40.955 16.207 1.00 39.18 1777 GLU A C 1
ATOM 714 O O . GLU A 1 88 ? 23.121 40.052 15.385 1.00 36.08 1777 GLU A O 1
ATOM 720 N N . MET A 1 89 ? 22.236 41.495 16.855 1.00 37.75 1778 MET A N 1
ATOM 721 C CA . MET A 1 89 ? 20.872 41.058 16.558 1.00 36.49 1778 MET A CA 1
ATOM 722 C C . MET A 1 89 ? 20.459 41.419 15.132 1.00 35.58 1778 MET A C 1
ATOM 723 O O . MET A 1 89 ? 19.811 40.629 14.443 1.00 37.15 1778 MET A O 1
ATOM 728 N N . TRP A 1 90 ? 20.847 42.606 14.691 1.00 30.88 1779 TRP A N 1
ATOM 729 C CA . TRP A 1 90 ? 20.490 43.071 13.354 1.00 36.09 1779 TRP A CA 1
ATOM 730 C C . TRP A 1 90 ? 21.132 42.171 12.311 1.00 33.16 1779 TRP A C 1
ATOM 731 O O . TRP A 1 90 ? 20.514 41.801 11.318 1.00 38.51 1779 TRP A O 1
ATOM 742 N N . ALA A 1 91 ? 22.390 41.827 12.544 1.00 39.36 1780 ALA A N 1
ATOM 743 C CA . ALA A 1 91 ? 23.119 40.982 11.614 1.00 36.90 1780 ALA A CA 1
ATOM 744 C C . ALA A 1 91 ? 22.485 39.593 11.582 1.00 34.38 1780 ALA A C 1
ATOM 745 O O . ALA A 1 91 ? 22.340 39.009 10.507 1.00 39.77 1780 ALA A O 1
ATOM 747 N N . ASP A 1 92 ? 22.091 39.068 12.749 1.00 35.64 1781 ASP A N 1
ATOM 748 C CA . ASP A 1 92 ? 21.388 37.783 12.789 1.00 32.61 1781 ASP A CA 1
ATOM 749 C C . ASP A 1 92 ? 20.145 37.853 11.907 1.00 36.56 1781 ASP A C 1
ATOM 750 O O . ASP A 1 92 ? 19.862 36.935 11.131 1.00 36.83 1781 ASP A O 1
ATOM 755 N N . LEU A 1 93 ? 19.390 38.938 12.045 1.00 33.30 1782 LEU A N 1
ATOM 756 C CA A LEU A 1 93 ? 18.155 39.108 11.289 0.16 33.87 1782 LEU A CA 1
ATOM 757 C CA B LEU A 1 93 ? 18.148 39.101 11.284 0.84 32.84 1782 LEU A CA 1
ATOM 758 C C . LEU A 1 93 ? 18.427 39.129 9.786 1.00 35.62 1782 LEU A C 1
ATOM 759 O O . LEU A 1 93 ? 17.734 38.474 9.004 1.00 35.02 1782 LEU A O 1
ATOM 768 N N . LEU A 1 94 ? 19.435 39.892 9.386 1.00 32.26 1783 LEU A N 1
ATOM 769 C CA . LEU A 1 94 ? 19.757 40.005 7.973 1.00 33.82 1783 LEU A CA 1
ATOM 770 C C . LEU A 1 94 ? 20.157 38.653 7.381 1.00 36.66 1783 LEU A C 1
ATOM 771 O O . LEU A 1 94 ? 19.799 38.328 6.251 1.00 30.56 1783 LEU A O 1
ATOM 776 N N . GLU A 1 95 ? 20.884 37.852 8.152 1.00 37.10 1784 GLU A N 1
ATOM 777 C CA . GLU A 1 95 ? 21.280 36.534 7.684 1.00 39.88 1784 GLU A CA 1
ATOM 778 C C . GLU A 1 95 ? 20.050 35.643 7.521 1.00 43.03 1784 GLU A C 1
ATOM 779 O O . GLU A 1 95 ? 19.924 34.920 6.529 1.00 40.09 1784 GLU A O 1
ATOM 785 N N . LEU A 1 96 ? 19.157 35.680 8.509 1.00 31.01 1785 LEU A N 1
ATOM 786 C CA . LEU A 1 96 ? 17.885 34.952 8.429 1.00 35.41 1785 LEU A CA 1
ATOM 787 C C . LEU A 1 96 ? 17.121 35.320 7.154 1.00 33.76 1785 LEU A C 1
ATOM 788 O O . LEU A 1 96 ? 16.563 34.459 6.474 1.00 31.13 1785 LEU A O 1
ATOM 793 N N . ILE A 1 97 ? 17.070 36.613 6.856 1.00 29.65 1786 ILE A N 1
ATOM 794 C CA . ILE A 1 97 ? 16.340 37.095 5.678 1.00 32.09 1786 ILE A CA 1
ATOM 795 C C . ILE A 1 97 ? 16.999 36.595 4.384 1.00 36.85 1786 ILE A C 1
ATOM 796 O O . ILE A 1 97 ? 16.315 36.107 3.490 1.00 28.34 1786 ILE A O 1
ATOM 801 N N . ASP A 1 98 ? 18.327 36.710 4.297 1.00 27.02 1787 ASP A N 1
ATOM 802 C CA A ASP A 1 98 ? 19.036 36.283 3.098 0.59 26.16 1787 ASP A CA 1
ATOM 803 C CA B ASP A 1 98 ? 19.065 36.268 3.116 0.41 28.86 1787 ASP A CA 1
ATOM 804 C C . ASP A 1 98 ? 18.773 34.807 2.864 1.00 30.05 1787 ASP A C 1
ATOM 805 O O . ASP A 1 98 ? 18.516 34.398 1.733 1.00 29.85 1787 ASP A O 1
ATOM 814 N N . THR A 1 99 ? 18.822 34.026 3.950 1.00 28.83 1788 THR A N 1
ATOM 815 C CA . THR A 1 99 ? 18.587 32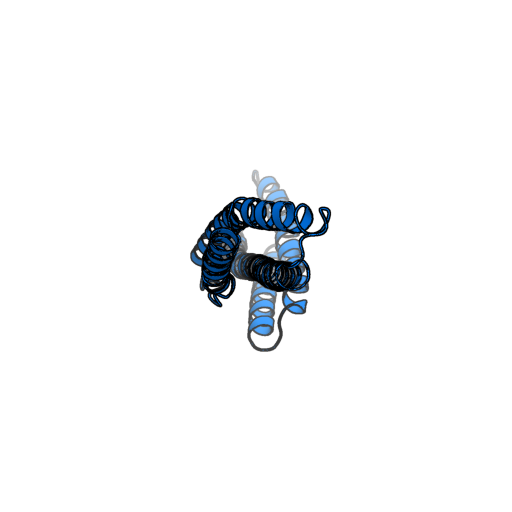.592 3.897 1.00 29.70 1788 THR A CA 1
ATOM 816 C C . THR A 1 99 ? 17.196 32.258 3.400 1.00 37.40 1788 THR A C 1
ATOM 817 O O . THR A 1 99 ? 17.040 31.470 2.457 1.00 30.08 1788 THR A O 1
ATOM 821 N N . ARG A 1 100 ? 16.182 32.834 4.045 1.00 29.02 1789 ARG A N 1
ATOM 822 C CA . ARG A 1 100 ? 14.820 32.563 3.635 1.00 32.34 1789 ARG A CA 1
ATOM 823 C C . ARG A 1 100 ? 14.595 32.971 2.175 1.00 28.40 1789 ARG A C 1
ATOM 824 O O . ARG A 1 100 ? 13.917 32.254 1.422 1.00 29.34 1789 ARG A O 1
ATOM 832 N N . MET A 1 101 ? 15.155 34.113 1.769 1.00 26.51 1790 MET A N 1
ATOM 833 C CA . MET A 1 101 ? 14.989 34.571 0.383 1.00 25.51 1790 MET A CA 1
ATOM 834 C C . MET A 1 101 ? 15.541 33.552 -0.623 1.00 33.27 1790 MET A C 1
ATOM 835 O O . MET A 1 101 ? 14.918 33.272 -1.650 1.00 26.54 1790 MET A O 1
ATOM 840 N N . GLN A 1 102 ? 16.706 32.997 -0.318 1.00 30.12 1791 GLN A N 1
ATOM 841 C CA . GLN A 1 102 ? 17.303 31.971 -1.174 1.00 35.11 1791 GLN A CA 1
ATOM 842 C C . GLN A 1 102 ? 16.476 30.678 -1.149 1.00 36.03 1791 GLN A C 1
ATOM 843 O O . GLN A 1 102 ? 16.273 30.034 -2.189 1.00 31.25 1791 GLN A O 1
ATOM 849 N N . LEU A 1 103 ? 16.002 30.280 0.028 1.00 29.85 1792 LEU A N 1
ATOM 850 C CA . LEU A 1 103 ? 15.231 29.034 0.091 1.00 24.36 1792 LEU A CA 1
ATOM 851 C C . LEU A 1 103 ? 13.910 29.163 -0.675 1.00 31.81 1792 LEU A C 1
ATOM 852 O O . LEU A 1 103 ? 13.464 28.225 -1.351 1.00 31.10 1792 LEU A O 1
ATOM 857 N N . LEU A 1 104 ? 13.286 30.329 -0.576 1.00 25.17 1793 LEU A N 1
ATOM 858 C CA . LEU A 1 104 ? 12.044 30.550 -1.293 1.00 28.47 1793 LEU A CA 1
ATOM 859 C C . LEU A 1 104 ? 12.292 30.522 -2.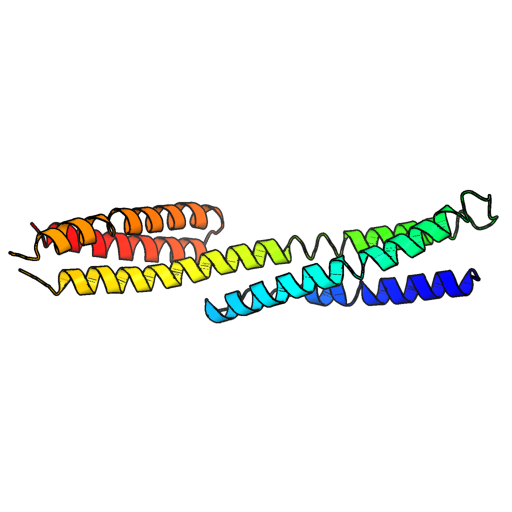802 1.00 31.00 1793 LEU A C 1
ATOM 860 O O . LEU A 1 104 ? 11.448 30.041 -3.564 1.00 30.92 1793 LEU A O 1
ATOM 865 N N . ALA A 1 105 ? 13.446 31.037 -3.223 1.00 24.83 1794 ALA A N 1
ATOM 866 C CA . ALA A 1 105 ? 13.838 30.999 -4.648 1.00 33.18 1794 ALA A CA 1
ATOM 867 C C . ALA A 1 105 ? 14.061 29.561 -5.117 1.00 39.22 1794 ALA A C 1
ATOM 868 O O . ALA A 1 105 ? 13.665 29.180 -6.227 1.00 31.71 1794 ALA A O 1
ATOM 870 N N . ALA A 1 106 ? 14.702 28.760 -4.274 1.00 29.16 1795 ALA A N 1
ATOM 871 C CA . ALA A 1 106 ? 14.857 27.346 -4.593 1.00 43.14 1795 ALA A CA 1
ATOM 872 C C . ALA A 1 106 ? 13.490 26.657 -4.704 1.00 34.41 1795 ALA A C 1
ATOM 873 O O . ALA A 1 106 ? 13.235 25.917 -5.651 1.00 33.09 1795 ALA A O 1
ATOM 875 N N . SER A 1 107 ? 12.605 26.896 -3.743 1.00 34.69 1796 SER A N 1
ATOM 876 C CA . SER A 1 107 ? 11.278 26.287 -3.821 1.00 29.97 1796 SER A CA 1
ATOM 877 C C . SER A 1 107 ? 10.511 26.810 -5.051 1.00 32.03 1796 SER A C 1
ATOM 878 O O . SER A 1 107 ? 9.754 26.073 -5.675 1.00 34.51 1796 SER A O 1
ATOM 881 N N . TYR A 1 108 ? 10.712 28.077 -5.401 1.00 30.59 1797 TYR A N 1
ATOM 882 C CA . TYR A 1 108 ? 10.031 28.635 -6.578 1.00 32.38 1797 TYR A CA 1
ATOM 883 C C . TYR A 1 108 ? 10.457 27.837 -7.822 1.00 31.70 1797 TYR A C 1
ATOM 884 O O . TYR A 1 108 ? 9.627 27.339 -8.591 1.00 32.87 1797 TYR A O 1
ATOM 893 N N . ASP A 1 109 ? 11.761 27.692 -7.981 1.00 26.27 1798 ASP A N 1
ATOM 894 C CA . ASP A 1 109 ? 12.322 26.989 -9.133 1.00 39.00 1798 ASP A CA 1
ATOM 895 C C . ASP A 1 109 ? 11.876 25.533 -9.188 1.00 40.08 1798 ASP A C 1
ATOM 896 O O . ASP A 1 109 ? 11.633 24.992 -10.272 1.00 37.18 1798 ASP A O 1
ATOM 901 N N . LEU A 1 110 ? 11.792 24.898 -8.023 1.00 38.56 1799 LEU A N 1
ATOM 902 C CA . LEU A 1 110 ? 11.369 23.500 -7.954 1.00 35.42 1799 LEU A CA 1
ATOM 903 C C . LEU A 1 110 ? 9.914 23.351 -8.389 1.00 38.95 1799 LEU A C 1
ATOM 904 O O . LEU A 1 110 ? 9.610 22.594 -9.310 1.00 38.32 1799 LEU A O 1
ATOM 909 N N . HIS A 1 111 ? 9.003 24.074 -7.741 1.00 35.11 1800 HIS A N 1
ATOM 910 C CA . HIS A 1 111 ? 7.595 24.035 -8.173 1.00 41.42 1800 HIS A CA 1
ATOM 911 C C . HIS A 1 111 ? 7.411 24.472 -9.624 1.00 43.48 1800 HIS A C 1
ATOM 912 O O . HIS A 1 111 ? 6.582 23.909 -10.339 1.00 43.05 1800 HIS A O 1
ATOM 919 N N . ARG A 1 112 ? 8.167 25.482 -10.060 1.00 45.65 1801 ARG A N 1
ATOM 920 C CA . ARG A 1 112 ? 8.073 25.931 -11.451 1.00 49.46 1801 ARG A CA 1
ATOM 921 C C . ARG A 1 112 ? 8.446 24.765 -12.350 1.00 47.97 1801 ARG A C 1
ATOM 922 O O . ARG A 1 112 ? 7.803 24.528 -13.375 1.00 46.19 1801 ARG A O 1
ATOM 927 N N . TYR A 1 113 ? 9.488 24.040 -11.941 1.00 38.71 1802 TYR A N 1
ATOM 928 C CA . TYR A 1 113 ? 9.969 22.855 -12.658 1.00 36.67 1802 TYR A CA 1
ATOM 929 C C . TYR A 1 113 ? 8.898 21.809 -12.892 1.00 42.13 1802 TYR A C 1
ATOM 930 O O . TYR A 1 113 ? 8.718 21.333 -14.013 1.00 41.50 1802 TYR A O 1
ATOM 939 N N . PHE A 1 114 ? 8.209 21.418 -11.828 1.00 43.68 1803 PHE A N 1
ATOM 940 C CA . PHE A 1 114 ? 7.161 20.417 -11.976 1.00 49.91 1803 PHE A CA 1
ATOM 941 C C . PHE A 1 114 ? 6.000 20.996 -12.784 1.00 55.06 1803 PHE A C 1
ATOM 942 O O . PHE A 1 114 ? 5.423 20.316 -13.629 1.00 57.64 1803 PHE A O 1
ATOM 950 N N . TYR A 1 115 ? 5.678 22.261 -12.530 1.00 49.36 1804 TYR A N 1
ATOM 951 C CA . TYR A 1 115 ? 4.657 22.947 -13.305 1.00 52.35 1804 TYR A CA 1
ATOM 952 C C . TYR A 1 115 ? 4.964 22.876 -14.802 1.00 58.87 1804 TYR A C 1
ATOM 953 O O . TYR A 1 115 ? 4.091 22.558 -15.610 1.00 62.76 1804 TYR A O 1
ATOM 962 N N . THR A 1 116 ? 6.208 23.169 -15.168 1.00 53.58 1805 THR A N 1
ATOM 963 C CA . THR A 1 116 ? 6.611 23.115 -16.565 1.00 51.41 1805 THR A CA 1
ATOM 964 C C . THR A 1 116 ? 6.540 21.688 -17.095 1.00 59.64 1805 THR A C 1
ATOM 965 O O . THR A 1 116 ? 6.055 21.452 -18.206 1.00 56.73 1805 THR A O 1
ATOM 969 N N . GLY A 1 117 ? 7.023 20.740 -16.296 1.00 46.46 1806 GLY A N 1
ATOM 970 C CA . GLY A 1 117 ? 6.948 19.336 -16.657 1.00 44.53 1806 GLY A CA 1
ATOM 971 C C . GLY A 1 117 ? 5.575 18.951 -17.183 1.00 57.71 1806 GLY A C 1
ATOM 972 O O . GLY A 1 117 ? 5.448 18.384 -18.273 1.00 54.11 1806 GLY A O 1
ATOM 973 N N . ALA A 1 118 ? 4.541 19.253 -16.405 1.00 59.05 1807 ALA A N 1
ATOM 974 C CA . ALA A 1 118 ? 3.174 18.932 -16.804 1.00 65.65 1807 ALA A CA 1
ATOM 975 C C . ALA A 1 118 ? 2.823 19.646 -18.100 1.00 71.53 1807 ALA A C 1
ATOM 976 O O . ALA A 1 118 ? 2.280 19.047 -19.030 1.00 75.02 1807 ALA A O 1
ATOM 978 N N . GLU A 1 119 ? 3.129 20.937 -18.147 1.00 71.59 1808 GLU A N 1
ATOM 979 C CA . GLU A 1 119 ? 2.933 21.718 -19.357 1.00 75.35 1808 GLU A CA 1
ATOM 980 C C . GLU A 1 119 ? 3.522 20.961 -20.550 1.00 69.36 1808 GLU A C 1
ATOM 981 O O . GLU A 1 119 ? 2.814 20.678 -21.519 1.00 61.77 1808 GLU A O 1
ATOM 987 N N . ILE A 1 120 ? 4.806 20.615 -20.463 1.00 61.69 1809 ILE A N 1
ATOM 988 C CA . ILE A 1 120 ? 5.484 19.886 -21.538 1.00 62.28 1809 ILE A CA 1
ATOM 989 C C . ILE A 1 120 ? 4.828 18.530 -21.823 1.00 64.36 1809 ILE A C 1
ATOM 990 O O . ILE A 1 120 ? 4.627 18.178 -22.983 1.00 69.99 1809 ILE A O 1
ATOM 995 N N . LEU A 1 121 ? 4.444 17.798 -20.786 1.00 57.98 1810 LEU A N 1
ATOM 996 C CA . LEU A 1 121 ? 3.870 16.482 -21.017 1.00 64.70 1810 LEU A CA 1
ATOM 997 C C . LEU A 1 121 ? 2.621 16.641 -21.870 1.00 77.01 1810 LEU A C 1
ATOM 998 O O . LEU A 1 121 ? 2.393 15.867 -22.800 1.00 76.21 1810 LEU A O 1
ATOM 1003 N N . GLY A 1 122 ? 1.818 17.653 -21.561 1.00 69.30 1811 GLY A N 1
ATOM 1004 C CA . GLY A 1 122 ? 0.643 17.951 -22.356 1.00 71.29 1811 GLY A CA 1
ATOM 1005 C C . GLY A 1 122 ? 0.966 18.388 -23.775 1.00 82.46 1811 GLY A C 1
ATOM 1006 O O . GLY A 1 122 ? 0.301 17.976 -24.725 1.00 82.78 1811 GLY A O 1
ATOM 1007 N N . LEU A 1 123 ? 1.987 19.231 -23.918 1.00 83.74 1812 LEU A N 1
ATOM 1008 C CA . LEU A 1 123 ? 2.364 19.773 -25.224 1.00 79.18 1812 LEU A CA 1
ATOM 1009 C C . LEU A 1 123 ? 2.846 18.729 -26.232 1.00 81.39 1812 LEU A C 1
ATOM 1010 O O . LEU A 1 123 ? 2.454 18.760 -27.399 1.00 83.96 1812 LEU A O 1
ATOM 1015 N N . ILE A 1 124 ? 3.690 17.805 -25.782 1.00 75.35 1813 ILE A N 1
ATOM 1016 C CA . ILE A 1 124 ? 4.180 16.741 -26.651 1.00 75.72 1813 ILE A CA 1
ATOM 1017 C C . ILE A 1 124 ? 2.997 15.880 -27.060 1.00 84.64 1813 ILE A C 1
ATOM 1018 O O . ILE A 1 124 ? 2.878 15.441 -28.204 1.00 82.74 1813 ILE A O 1
ATOM 1023 N N . ASP A 1 125 ? 2.126 15.653 -26.086 1.00 89.43 1814 ASP A N 1
ATOM 1024 C CA . ASP A 1 125 ? 0.919 14.869 -26.244 1.00 91.61 1814 ASP A CA 1
ATOM 1025 C C . ASP A 1 125 ? 0.037 15.450 -27.340 1.00 99.28 1814 ASP A C 1
ATOM 1026 O O . ASP A 1 125 ? -0.350 14.749 -28.273 1.00 99.73 1814 ASP A O 1
ATOM 1031 N N . GLU A 1 126 ? -0.275 16.736 -27.225 1.00 103.98 1815 GLU A N 1
ATOM 1032 C CA . GLU A 1 126 ? -1.097 17.419 -28.216 1.00 108.56 1815 GLU A CA 1
ATOM 1033 C C . GLU A 1 126 ? -0.454 17.375 -29.600 1.00 110.39 1815 GLU A C 1
ATOM 1034 O O . GLU A 1 126 ? -1.129 17.571 -30.609 1.00 118.30 1815 GLU A O 1
ATOM 1036 N N . LYS A 1 127 ? 0.849 17.115 -29.644 1.00 104.88 1816 LYS A N 1
ATOM 1037 C CA . LYS A 1 127 ? 1.569 17.067 -30.912 1.00 106.24 1816 LYS A CA 1
ATOM 1038 C C . LYS A 1 127 ? 1.716 15.635 -31.423 1.00 112.01 1816 LYS A C 1
ATOM 1039 O O . LYS A 1 127 ? 2.031 15.410 -32.594 1.00 111.05 1816 LYS A O 1
ATOM 1045 N N . HIS A 1 128 ? 1.491 14.667 -30.543 1.00 115.15 1817 HIS A N 1
ATOM 1046 C CA . HIS A 1 128 ? 1.520 13.269 -30.949 1.00 116.06 1817 HIS A CA 1
ATOM 1047 C C . HIS A 1 128 ? 0.169 12.860 -31.516 1.00 123.34 1817 HIS A C 1
ATOM 1048 O O . HIS A 1 128 ? 0.096 12.162 -32.526 1.00 126.65 1817 HIS A O 1
ATOM 1055 N N . ARG A 1 129 ? -0.899 13.298 -30.856 1.00 128.09 1818 ARG A N 1
ATOM 1056 C CA . ARG A 1 129 ? -2.248 13.028 -31.332 1.00 137.33 1818 ARG A CA 1
ATOM 1057 C C . ARG A 1 129 ? -2.377 13.357 -32.817 1.00 145.53 1818 ARG A C 1
ATOM 1058 O O . ARG A 1 129 ? -2.929 12.569 -33.585 1.00 152.87 1818 ARG A O 1
ATOM 1066 N N . GLU A 1 130 ? -1.864 14.517 -33.218 1.00 143.98 1819 GLU A N 1
ATOM 1067 C CA . GLU A 1 130 ? -1.864 14.901 -34.626 1.00 145.18 1819 GLU A CA 1
ATOM 1068 C C . GLU A 1 130 ? -0.925 13.980 -35.402 1.00 148.38 1819 GLU A C 1
ATOM 1069 O O . GLU A 1 130 ? 0.295 14.123 -35.339 1.00 143.09 1819 GLU A O 1
ATOM 1075 N N . LEU A 1 131 ? -1.511 13.034 -36.131 1.00 157.04 1820 LEU A N 1
ATOM 1076 C CA . LEU A 1 131 ? -0.746 12.031 -36.863 1.00 159.37 1820 LEU A CA 1
ATOM 1077 C C . LEU A 1 131 ? -0.998 12.154 -38.364 1.00 162.08 1820 LEU A C 1
ATOM 1078 O O . LEU A 1 131 ? -1.803 11.410 -38.923 1.00 164.11 1820 LEU A O 1
ATOM 1083 N N . PRO A 1 132 ? -0.308 13.099 -39.020 1.00 162.20 1821 PRO A N 1
ATOM 1084 C CA . PRO A 1 132 ? -0.423 13.268 -40.472 1.00 165.35 1821 PRO A CA 1
ATOM 1085 C C . PRO A 1 132 ? 0.037 12.016 -41.208 1.00 165.98 1821 PRO A C 1
ATOM 1086 O O . PRO A 1 132 ? 0.816 11.249 -40.640 1.00 164.10 1821 PRO A O 1
ATOM 1090 N N . HIS A 1 146 ? 2.430 18.530 -45.862 1.00 168.46 1835 HIS A N 1
ATOM 1091 C CA . HIS A 1 146 ? 1.245 19.349 -46.082 1.00 169.23 1835 HIS A CA 1
ATOM 1092 C C . HIS A 1 146 ? 1.612 20.824 -46.233 1.00 169.92 1835 HIS A C 1
ATOM 1093 O O . HIS A 1 146 ? 2.771 21.164 -46.468 1.00 172.18 1835 HIS A O 1
ATOM 1095 N N . ARG A 1 147 ? 0.617 21.695 -46.101 1.00 166.91 1836 ARG A N 1
ATOM 1096 C CA . ARG A 1 147 ? 0.841 23.131 -46.207 1.00 166.45 1836 ARG A CA 1
ATOM 1097 C C . ARG A 1 147 ? 1.292 23.708 -44.870 1.00 163.07 1836 ARG A C 1
ATOM 1098 O O . ARG A 1 147 ? 2.045 24.682 -44.826 1.00 163.94 1836 ARG A O 1
ATOM 1100 N N . VAL A 1 148 ? 0.823 23.102 -43.781 1.00 157.30 1837 VAL A N 1
ATOM 1101 C CA . VAL A 1 148 ? 1.225 23.510 -42.438 1.00 149.01 1837 VAL A CA 1
ATOM 1102 C C . VAL A 1 148 ? 2.290 22.573 -41.884 1.00 138.33 1837 VAL A C 1
ATOM 1103 O O . VAL A 1 148 ? 2.479 22.477 -40.671 1.00 132.62 1837 VAL A O 1
ATOM 1107 N N . HIS A 1 149 ? 2.977 21.876 -42.780 1.00 132.54 1838 HIS A N 1
ATOM 1108 C CA . HIS A 1 149 ? 4.095 21.035 -42.385 1.00 124.04 1838 HIS A CA 1
ATOM 1109 C C . HIS A 1 149 ? 5.208 21.884 -41.772 1.00 123.29 1838 HIS A C 1
ATOM 1110 O O . HIS A 1 149 ? 5.836 21.484 -40.792 1.00 118.94 1838 HIS A O 1
ATOM 1112 N N . THR A 1 150 ? 5.440 23.061 -42.349 1.00 125.34 1839 THR A N 1
ATOM 1113 C CA . THR A 1 150 ? 6.525 23.938 -41.908 1.00 125.47 1839 THR A CA 1
ATOM 1114 C C . THR A 1 150 ? 6.239 24.586 -40.554 1.00 117.44 1839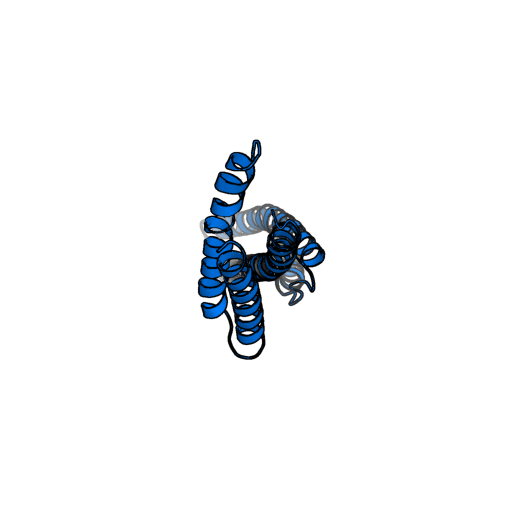 THR A C 1
ATOM 1115 O O . THR A 1 150 ? 7.157 25.038 -39.867 1.00 120.47 1839 THR A O 1
ATOM 1119 N N . ALA A 1 151 ? 4.963 24.641 -40.183 1.00 111.03 1840 ALA A N 1
ATOM 1120 C CA . ALA A 1 151 ? 4.574 25.120 -38.862 1.00 108.94 1840 ALA A CA 1
ATOM 1121 C C . ALA A 1 151 ? 4.840 24.009 -37.859 1.00 100.80 1840 ALA A C 1
ATOM 1122 O O . ALA A 1 151 ? 5.210 24.258 -36.706 1.00 94.03 1840 ALA A O 1
ATOM 1124 N N . PHE A 1 152 ? 4.647 22.777 -38.318 1.00 94.24 1841 PHE A N 1
ATOM 1125 C CA . PHE A 1 152 ? 4.939 21.595 -37.519 1.00 97.54 1841 PHE A CA 1
ATOM 1126 C C . PHE A 1 152 ? 6.449 21.446 -37.366 1.00 107.51 1841 PHE A C 1
ATOM 1127 O O . PHE A 1 152 ? 6.940 21.082 -36.298 1.00 113.83 1841 PHE A O 1
ATOM 1135 N N . GLU A 1 153 ? 7.179 21.742 -38.440 1.00 105.25 1842 GLU A N 1
ATOM 1136 C CA . GLU A 1 153 ? 8.639 21.679 -38.432 1.00 101.79 1842 GLU A CA 1
ATOM 1137 C C . GLU A 1 153 ? 9.239 22.555 -37.333 1.00 96.76 1842 GLU A C 1
ATOM 1138 O O . GLU A 1 153 ? 9.847 22.053 -36.385 1.00 92.16 1842 GLU A O 1
ATOM 1140 N N . ARG A 1 154 ? 9.060 23.865 -37.465 1.00 91.82 1843 ARG A N 1
ATOM 1141 C CA . ARG A 1 154 ? 9.623 24.818 -36.510 1.00 98.50 1843 ARG A CA 1
ATOM 1142 C C . ARG A 1 154 ? 9.124 24.581 -35.077 1.00 96.25 1843 ARG A C 1
ATOM 1143 O O . ARG A 1 154 ? 9.906 24.578 -34.126 1.00 86.19 1843 ARG A O 1
ATOM 1151 N N . GLU A 1 155 ? 7.817 24.389 -34.942 1.00 100.60 1844 GLU A N 1
ATOM 1152 C CA . GLU A 1 155 ? 7.186 24.148 -33.655 1.00 95.01 1844 GLU A CA 1
ATOM 1153 C C . GLU A 1 155 ? 7.880 22.994 -32.927 1.00 95.81 1844 GLU A C 1
ATOM 1154 O O . GLU A 1 155 ? 8.441 23.166 -31.840 1.00 89.27 1844 GLU A O 1
ATOM 1160 N N . LEU A 1 156 ? 7.834 21.820 -33.546 1.00 95.20 1845 LEU A N 1
ATOM 1161 C CA . LEU A 1 156 ? 8.485 20.622 -33.029 1.00 96.23 1845 LEU A CA 1
ATOM 1162 C C . LEU A 1 156 ? 9.913 20.885 -32.568 1.00 99.50 1845 LEU A C 1
ATOM 1163 O O . LEU A 1 156 ? 10.318 20.444 -31.493 1.00 96.39 1845 LEU A O 1
ATOM 1168 N N . HIS A 1 157 ? 10.678 21.583 -33.400 1.00 107.96 1846 HIS A N 1
ATOM 1169 C CA . HIS A 1 157 ? 12.073 21.875 -33.094 1.00 114.85 1846 HIS A CA 1
ATOM 1170 C C . HIS A 1 157 ? 12.195 22.660 -31.790 1.00 105.15 1846 HIS A C 1
ATOM 1171 O O . HIS A 1 157 ? 13.061 22.374 -30.963 1.00 93.72 1846 HIS A O 1
ATOM 1178 N N . LEU A 1 158 ? 11.321 23.646 -31.614 1.00 101.70 1847 LEU A N 1
ATOM 1179 C CA . LEU A 1 158 ? 11.326 24.455 -30.406 1.00 94.25 1847 LEU A CA 1
ATOM 1180 C C . LEU A 1 158 ? 11.205 23.551 -29.189 1.00 89.10 1847 LEU A C 1
ATOM 1181 O O . LEU A 1 158 ? 11.890 23.750 -28.189 1.00 81.14 1847 LEU A O 1
ATOM 1183 N N . LEU A 1 159 ? 10.333 22.552 -29.272 1.00 86.77 1848 LEU A N 1
ATOM 1184 C CA A LEU A 1 159 ? 10.200 21.579 -28.194 0.42 82.05 1848 LEU A CA 1
ATOM 1185 C CA B LEU A 1 159 ? 10.208 21.594 -28.187 0.58 82.03 1848 LEU A CA 1
ATOM 1186 C C . LEU A 1 159 ? 11.542 20.924 -27.906 1.00 81.69 1848 LEU A C 1
ATOM 1187 O O . LEU A 1 159 ? 11.994 20.893 -26.768 1.00 65.96 1848 LEU A O 1
ATOM 1196 N N . GLY A 1 160 ? 12.169 20.393 -28.951 1.00 88.86 1849 GLY A N 1
ATOM 1197 C CA . GLY A 1 160 ? 13.490 19.812 -28.816 1.00 86.74 1849 GLY A CA 1
ATOM 1198 C C . GLY A 1 160 ? 14.353 20.702 -27.939 1.00 85.04 1849 GLY A C 1
ATOM 1199 O O . GLY A 1 160 ? 15.025 20.218 -27.024 1.00 79.71 1849 GLY A O 1
ATOM 1200 N N . VAL A 1 161 ? 14.321 22.008 -28.202 1.00 72.53 1850 VAL A N 1
ATOM 1201 C CA . VAL A 1 161 ? 15.082 22.962 -27.390 1.00 69.60 1850 VAL A CA 1
ATOM 1202 C C . VAL A 1 161 ? 14.502 23.142 -25.972 1.00 71.38 1850 VAL A C 1
ATOM 1203 O O . VAL A 1 161 ? 15.249 23.306 -25.006 1.00 70.30 1850 VAL A O 1
ATOM 1207 N N . GLN A 1 162 ? 13.176 23.102 -25.853 1.00 72.98 1851 GLN A N 1
ATOM 1208 C CA . GLN A 1 162 ? 12.501 23.294 -24.571 1.00 65.84 1851 GLN A CA 1
ATOM 1209 C C . GLN A 1 162 ? 12.567 22.027 -23.704 1.00 68.28 1851 GLN A C 1
ATOM 1210 O O . GLN A 1 162 ? 12.639 22.087 -22.475 1.00 60.01 1851 GLN A O 1
ATOM 1216 N N . VAL A 1 163 ? 12.526 20.872 -24.346 1.00 52.51 1852 VAL A N 1
ATOM 1217 C CA . VAL A 1 163 ? 12.688 19.627 -23.619 1.00 63.16 1852 VAL A CA 1
ATOM 1218 C C . VAL A 1 163 ? 14.140 19.574 -23.156 1.00 67.42 1852 VAL A C 1
ATOM 1219 O O . VAL A 1 163 ? 14.440 19.159 -22.026 1.00 54.24 1852 VAL A O 1
ATOM 1223 N N . GLN A 1 164 ? 15.027 20.041 -24.033 1.00 62.05 1853 GLN A N 1
ATOM 1224 C CA . GLN A 1 164 ? 16.447 20.165 -23.729 1.00 69.55 1853 GLN A CA 1
ATOM 1225 C C . GLN A 1 164 ? 16.645 21.076 -22.530 1.00 68.27 1853 GLN A C 1
ATOM 1226 O O . GLN A 1 164 ? 17.469 20.800 -21.654 1.00 74.87 1853 GLN A O 1
ATOM 1232 N N . GLN A 1 165 ? 15.886 22.165 -22.496 1.00 57.90 1854 GLN A N 1
ATOM 1233 C CA . GLN A 1 165 ? 16.001 23.121 -21.397 1.00 65.41 1854 GLN A CA 1
ATOM 1234 C C . GLN A 1 165 ? 15.489 22.503 -20.101 1.00 65.67 1854 GLN A C 1
ATOM 1235 O O . GLN A 1 165 ? 16.059 22.713 -19.026 1.00 57.73 1854 GLN A O 1
ATOM 1241 N N . PHE A 1 166 ? 14.410 21.738 -20.222 1.00 65.47 1855 PHE A N 1
ATOM 1242 C CA . PHE A 1 166 ? 13.806 21.068 -19.088 1.00 55.73 1855 PHE A CA 1
ATOM 1243 C C . PHE A 1 166 ? 14.792 20.081 -18.491 1.00 51.95 1855 PHE A C 1
ATOM 1244 O O . PHE A 1 166 ? 14.954 20.014 -17.269 1.00 47.47 1855 PHE A O 1
ATOM 1252 N N . GLN A 1 167 ? 15.443 19.310 -19.362 1.00 45.99 1856 GLN A N 1
ATOM 1253 C CA . GLN A 1 167 ? 16.472 18.365 -18.941 1.00 48.60 1856 GLN A CA 1
ATOM 1254 C C . GLN A 1 167 ? 17.599 19.080 -18.197 1.00 46.07 1856 GLN A C 1
ATOM 1255 O O . GLN A 1 167 ? 18.107 18.573 -17.197 1.00 51.63 1856 GLN A O 1
ATOM 1261 N N . ASP A 1 168 ? 17.980 20.254 -18.700 1.00 44.62 1857 ASP A N 1
ATOM 1262 C CA . ASP A 1 168 ? 19.030 21.075 -18.097 1.00 46.92 1857 ASP A CA 1
ATOM 1263 C C . ASP A 1 168 ? 18.653 21.558 -16.705 1.00 43.15 1857 ASP A C 1
ATOM 1264 O O . ASP A 1 168 ? 19.479 21.561 -15.789 1.00 46.83 1857 ASP A O 1
ATOM 1269 N N . VAL A 1 169 ? 17.407 21.989 -16.552 1.00 44.81 1858 VAL A N 1
ATOM 1270 C CA . VAL A 1 169 ? 16.916 22.370 -15.238 1.00 44.32 1858 VAL A CA 1
ATOM 1271 C C . VAL A 1 169 ? 16.937 21.155 -14.322 1.00 40.31 1858 VAL A C 1
ATOM 1272 O O . VAL A 1 169 ? 17.395 21.248 -13.180 1.00 41.73 1858 VAL A O 1
ATOM 1276 N N . ALA A 1 170 ? 16.439 20.014 -14.818 1.00 33.22 1859 ALA A N 1
ATOM 1277 C CA . ALA A 1 170 ? 16.404 18.793 -14.008 1.00 34.67 1859 ALA A CA 1
ATOM 1278 C C . ALA A 1 170 ? 17.805 18.456 -13.503 1.00 41.20 1859 ALA A C 1
ATOM 1279 O O . ALA A 1 170 ? 17.999 18.112 -12.339 1.00 37.71 1859 ALA A O 1
ATOM 1281 N N . THR A 1 171 ? 18.782 18.560 -14.394 1.00 39.94 1860 THR A N 1
ATOM 1282 C CA . THR A 1 171 ? 20.173 18.325 -14.027 1.00 41.59 1860 THR A CA 1
ATOM 1283 C C . THR A 1 171 ? 20.636 19.227 -12.889 1.00 39.13 1860 THR A C 1
ATOM 1284 O O . THR A 1 171 ? 21.210 18.761 -11.900 1.00 49.32 1860 THR A O 1
ATOM 1288 N N . ARG A 1 172 ? 20.377 20.519 -13.015 1.00 40.94 1861 ARG A N 1
ATOM 1289 C CA . ARG A 1 172 ? 20.793 21.464 -11.979 1.00 43.99 1861 ARG A CA 1
ATOM 1290 C C . ARG A 1 172 ? 20.065 21.229 -10.661 1.00 35.53 1861 ARG A C 1
ATOM 1291 O O . ARG A 1 172 ? 20.679 21.229 -9.594 1.00 35.01 1861 ARG A O 1
ATOM 1299 N N . LEU A 1 173 ? 18.748 21.038 -10.721 1.00 39.55 1862 LEU A N 1
ATOM 1300 C CA . LEU A 1 173 ? 17.981 20.919 -9.485 1.00 40.37 1862 LEU A CA 1
ATOM 1301 C C . LEU A 1 173 ? 18.444 19.721 -8.668 1.00 43.66 1862 LEU A C 1
ATOM 1302 O O . LEU A 1 173 ? 18.510 19.793 -7.439 1.00 39.75 1862 LEU A O 1
ATOM 1307 N N . GLN A 1 174 ? 18.759 18.624 -9.356 1.00 32.67 1863 GLN A N 1
ATOM 1308 C CA . GLN A 1 174 ? 19.160 17.389 -8.687 1.00 38.69 1863 GLN A CA 1
ATOM 1309 C C . GLN A 1 174 ? 20.412 17.575 -7.832 1.00 43.80 1863 GLN A C 1
ATOM 1310 O O . GLN A 1 174 ? 20.631 16.825 -6.884 1.00 44.12 1863 GLN A O 1
ATOM 1316 N N . THR A 1 175 ? 21.237 18.569 -8.149 1.00 34.78 1864 THR A N 1
ATOM 1317 C CA . THR A 1 175 ? 22.420 18.815 -7.306 1.00 30.74 1864 THR A CA 1
ATOM 1318 C C . THR A 1 175 ? 22.042 19.519 -6.013 1.00 33.06 1864 THR A C 1
ATOM 1319 O O . THR A 1 175 ? 22.877 19.669 -5.119 1.00 37.71 1864 THR A O 1
ATOM 1323 N N . ALA A 1 176 ? 20.785 19.954 -5.913 1.00 32.62 1865 ALA A N 1
ATOM 1324 C CA . ALA A 1 176 ? 20.297 20.664 -4.707 1.00 47.09 1865 ALA A CA 1
ATOM 1325 C C . ALA A 1 176 ? 19.535 19.776 -3.718 1.00 42.13 1865 ALA A C 1
ATOM 1326 O O . ALA A 1 176 ? 19.196 20.211 -2.616 1.00 40.49 1865 ALA A O 1
ATOM 1328 N N . TYR A 1 177 ? 19.248 18.545 -4.126 1.00 35.33 1866 TYR A N 1
ATOM 1329 C CA . TYR A 1 177 ? 18.402 17.630 -3.350 1.00 35.62 1866 TYR A CA 1
ATOM 1330 C C . TYR A 1 177 ? 18.929 16.199 -3.409 1.00 44.48 1866 TYR A C 1
ATOM 1331 O O . TYR A 1 177 ? 19.690 15.841 -4.314 1.00 38.03 1866 TYR A O 1
ATOM 1340 N N . ALA A 1 178 ? 18.506 15.388 -2.444 1.00 39.32 1867 ALA A N 1
ATOM 1341 C CA . ALA A 1 178 ? 18.785 13.955 -2.456 1.00 48.93 1867 ALA A CA 1
ATOM 1342 C C . ALA A 1 178 ? 17.517 13.203 -2.079 1.00 46.87 1867 ALA A C 1
ATOM 1343 O O . ALA A 1 178 ? 16.445 13.802 -1.978 1.00 45.22 1867 ALA A O 1
ATOM 1345 N N . GLY A 1 179 ? 17.631 11.892 -1.897 1.00 53.52 1868 GLY A N 1
ATOM 1346 C CA . GLY A 1 179 ? 16.497 11.085 -1.480 1.00 49.60 1868 GLY A CA 1
ATOM 1347 C C . GLY A 1 179 ? 15.268 11.292 -2.345 1.00 52.25 1868 GLY A C 1
ATOM 1348 O O . GLY A 1 179 ? 15.358 11.348 -3.573 1.00 52.42 1868 GLY A O 1
ATOM 1349 N N . GLU A 1 180 ? 14.117 11.439 -1.696 1.00 50.47 1869 GLU A N 1
ATOM 1350 C CA . GLU A 1 180 ? 12.843 11.455 -2.396 1.00 57.37 1869 GLU A CA 1
ATOM 1351 C C . GLU A 1 180 ? 12.657 12.667 -3.310 1.00 59.70 1869 GLU A C 1
ATOM 1352 O O . GLU A 1 180 ? 12.049 12.553 -4.381 1.00 50.36 1869 GLU A O 1
ATOM 1355 N N . LYS A 1 181 ? 13.167 13.827 -2.900 1.00 45.69 1870 LYS A N 1
ATOM 1356 C CA . LYS A 1 181 ? 13.007 15.019 -3.725 1.00 49.75 1870 LYS A CA 1
ATOM 1357 C C . LYS A 1 181 ? 13.767 14.866 -5.039 1.00 40.18 1870 LYS A C 1
ATOM 1358 O O . LYS A 1 181 ? 13.200 15.076 -6.109 1.00 43.06 1870 LYS A O 1
ATOM 1364 N N . ALA A 1 182 ? 15.041 14.488 -4.941 1.00 35.84 1871 ALA A N 1
ATOM 1365 C CA . ALA A 1 182 ? 15.888 14.264 -6.100 1.00 41.07 1871 ALA A CA 1
ATOM 1366 C C . ALA A 1 182 ? 15.250 13.229 -7.015 1.00 46.86 1871 ALA A C 1
ATOM 1367 O O . ALA A 1 182 ? 15.224 13.390 -8.238 1.00 36.85 1871 ALA A O 1
ATOM 1369 N N . GLU A 1 183 ? 14.721 12.171 -6.409 1.00 42.63 1872 GLU A N 1
ATOM 1370 C CA . GLU A 1 183 ? 14.075 11.099 -7.163 1.00 50.79 1872 GLU A CA 1
ATOM 1371 C C . GLU A 1 183 ? 12.842 11.611 -7.908 1.00 45.85 1872 GLU A C 1
ATOM 1372 O O . GLU A 1 183 ? 12.584 11.231 -9.060 1.00 44.39 1872 GLU A O 1
ATOM 1375 N N . ALA A 1 184 ? 12.076 12.473 -7.251 1.00 36.26 1873 ALA A N 1
ATOM 1376 C CA . ALA A 1 184 ? 10.903 13.073 -7.880 1.00 42.11 1873 ALA A CA 1
ATOM 1377 C C . ALA A 1 184 ? 11.307 13.901 -9.099 1.00 44.94 1873 ALA A C 1
ATOM 1378 O O . ALA A 1 184 ? 10.644 13.874 -10.149 1.00 43.00 1873 ALA A O 1
ATOM 1380 N N . ILE A 1 185 ? 12.389 14.659 -8.951 1.00 37.77 1874 ILE A N 1
ATOM 1381 C CA . ILE A 1 185 ? 12.856 15.503 -10.037 1.00 35.56 1874 ILE A CA 1
ATOM 1382 C C . ILE A 1 185 ? 13.267 14.640 -11.218 1.00 37.25 1874 ILE A C 1
ATOM 1383 O O . ILE A 1 185 ? 12.933 14.926 -12.371 1.00 40.50 1874 ILE A O 1
ATOM 1388 N N . GLN A 1 186 ? 13.990 13.572 -10.919 1.00 38.77 1875 GLN A N 1
ATOM 1389 C CA . GLN A 1 186 ? 14.518 12.697 -11.959 1.00 47.97 1875 GLN A CA 1
ATOM 1390 C C . GLN A 1 186 ? 13.404 11.922 -12.645 1.00 39.62 1875 GLN A C 1
ATOM 1391 O O . GLN A 1 186 ? 13.437 11.710 -13.858 1.00 41.29 1875 GLN A O 1
ATOM 1397 N N . ASN A 1 187 ? 12.414 11.492 -11.872 1.00 35.29 1876 ASN A N 1
ATOM 1398 C CA . ASN A 1 187 ? 11.309 10.743 -12.458 1.00 51.19 1876 ASN A CA 1
ATOM 1399 C C . ASN A 1 187 ? 10.551 11.587 -13.460 1.00 46.15 1876 ASN A C 1
ATOM 1400 O O . ASN A 1 187 ? 10.183 11.109 -14.527 1.00 46.56 1876 ASN A O 1
ATOM 1405 N N . LYS A 1 188 ? 10.336 12.833 -13.122 1.00 41.58 1877 LYS A N 1
ATOM 1406 C CA . LYS A 1 188 ? 9.606 13.730 -14.004 1.00 41.41 1877 LYS A CA 1
ATOM 1407 C C . LYS A 1 188 ? 10.415 13.973 -15.276 1.00 45.91 1877 LYS A C 1
ATOM 1408 O O . LYS A 1 188 ? 9.863 14.013 -16.375 1.00 42.01 1877 LYS A O 1
ATOM 1414 N N . GLU A 1 189 ? 11.724 14.126 -15.123 1.00 43.10 1878 GLU A N 1
ATOM 1415 C CA . GLU A 1 189 ? 12.574 14.321 -16.286 1.00 42.70 1878 GLU A CA 1
ATOM 1416 C C . GLU A 1 189 ? 12.520 13.090 -17.194 1.00 42.13 1878 GLU A C 1
ATOM 1417 O O . GLU A 1 189 ? 12.371 13.218 -18.403 1.00 41.73 1878 GLU A O 1
ATOM 1423 N N . GLN A 1 190 ? 12.619 11.898 -16.617 1.00 33.95 1879 GLN A N 1
ATOM 1424 C CA . GLN A 1 190 ? 12.632 10.690 -17.439 1.00 39.66 1879 GLN A CA 1
ATOM 1425 C C . GLN A 1 190 ? 11.297 10.499 -18.163 1.00 46.61 1879 GLN A C 1
ATOM 1426 O O . GLN A 1 190 ? 11.242 9.953 -19.263 1.00 46.16 1879 GLN A O 1
ATOM 1432 N N . GLU A 1 191 ? 10.225 10.951 -17.517 1.00 46.82 1880 GLU A N 1
ATOM 1433 C CA . GLU A 1 191 ? 8.868 10.834 -18.027 1.00 48.59 1880 GLU A CA 1
ATOM 1434 C C . GLU A 1 191 ? 8.682 11.742 -19.242 1.00 52.84 1880 GLU A C 1
ATOM 1435 O O . GLU A 1 191 ? 8.053 11.362 -20.235 1.00 51.44 1880 GLU A O 1
ATOM 1441 N N . VAL A 1 192 ? 9.246 12.943 -19.156 1.00 50.55 1881 VAL A N 1
ATOM 1442 C CA . VAL A 1 192 ? 9.236 13.888 -20.268 1.00 53.53 1881 VAL A CA 1
ATOM 1443 C C . VAL A 1 192 ? 10.122 13.403 -21.423 1.00 56.15 1881 VAL A C 1
ATOM 1444 O O . VAL A 1 192 ? 9.739 13.484 -22.597 1.00 57.17 1881 VAL A O 1
ATOM 1448 N N . SER A 1 193 ? 11.300 12.889 -21.085 1.00 51.37 1882 SER A N 1
ATOM 1449 C CA . SER A 1 193 ? 12.229 12.384 -22.088 1.00 57.51 1882 SER A CA 1
ATOM 1450 C C . SER A 1 193 ? 11.649 11.179 -22.814 1.00 50.25 1882 SER A C 1
ATOM 1451 O O . SER A 1 193 ? 11.896 10.991 -24.003 1.00 56.03 1882 SER A O 1
ATOM 1454 N N . ALA A 1 194 ? 10.876 10.367 -22.102 1.00 54.06 1883 ALA A N 1
ATOM 1455 C CA . ALA A 1 194 ? 10.222 9.214 -22.729 1.00 56.20 1883 ALA A CA 1
ATOM 1456 C C . ALA A 1 194 ? 9.036 9.639 -23.606 1.00 57.58 1883 ALA A C 1
ATOM 1457 O O . ALA A 1 194 ? 8.777 9.041 -24.644 1.00 57.98 1883 ALA A O 1
ATOM 1459 N N . ALA A 1 195 ? 8.311 10.668 -23.184 1.00 51.66 1884 ALA A N 1
ATOM 1460 C CA . ALA A 1 195 ? 7.224 11.197 -24.001 1.00 53.09 1884 ALA A CA 1
ATOM 1461 C C . ALA A 1 195 ? 7.809 11.735 -25.293 1.00 58.95 1884 ALA A C 1
ATOM 1462 O O . ALA A 1 195 ? 7.343 11.419 -26.395 1.00 64.72 1884 ALA A O 1
ATOM 1464 N N . TRP A 1 196 ? 8.841 12.554 -25.142 1.00 52.47 1885 TRP A N 1
ATOM 1465 C CA . TRP A 1 196 ? 9.522 13.151 -26.279 1.00 51.08 1885 TRP A CA 1
ATOM 1466 C C . TRP A 1 196 ? 10.032 12.054 -27.204 1.00 66.21 1885 TRP A C 1
ATOM 1467 O O . TRP A 1 196 ? 9.747 12.063 -28.403 1.00 66.98 1885 TRP A O 1
ATOM 1478 N N . GLN A 1 197 ? 10.762 11.094 -26.637 1.00 56.80 1886 GLN A N 1
ATOM 1479 C CA . GLN A 1 197 ? 11.386 10.044 -27.438 1.00 62.90 1886 GLN A CA 1
ATOM 1480 C C . GLN A 1 197 ? 10.347 9.296 -28.257 1.00 63.40 1886 GLN A C 1
ATOM 1481 O O . GLN A 1 197 ? 10.589 8.959 -29.417 1.00 69.72 1886 GLN A O 1
ATOM 1487 N N . ALA A 1 198 ? 9.192 9.035 -27.649 1.00 51.99 1887 ALA A N 1
ATOM 1488 C CA . ALA A 1 198 ? 8.129 8.307 -28.328 1.00 57.24 1887 ALA A CA 1
ATOM 1489 C C . ALA A 1 198 ? 7.514 9.165 -29.428 1.00 56.42 1887 ALA A C 1
ATOM 1490 O O . ALA A 1 198 ? 7.095 8.645 -30.461 1.00 58.71 1887 ALA A O 1
ATOM 1492 N N . LEU A 1 199 ? 7.468 10.477 -29.202 1.00 55.24 1888 LEU A N 1
ATOM 1493 C CA . LEU A 1 199 ? 6.975 11.403 -30.215 1.00 63.26 1888 LEU A CA 1
ATOM 1494 C C . LEU A 1 199 ? 7.876 11.339 -31.443 1.00 71.45 1888 LEU A C 1
ATOM 1495 O O . LEU A 1 199 ? 7.419 11.081 -32.559 1.00 75.94 1888 LEU A O 1
ATOM 1500 N N . LEU A 1 200 ? 9.166 11.564 -31.221 1.00 71.37 1889 LEU A N 1
ATOM 1501 C CA . LEU A 1 200 ? 10.161 11.505 -32.282 1.00 74.07 1889 LEU A CA 1
ATOM 1502 C C . LEU A 1 200 ? 10.055 10.207 -33.078 1.00 75.86 1889 LEU A C 1
ATOM 1503 O O . LEU A 1 200 ? 9.968 10.230 -34.303 1.00 82.16 1889 LEU A O 1
ATOM 1508 N N . ASP A 1 201 ? 10.057 9.076 -32.379 1.00 64.59 1890 ASP A N 1
ATOM 1509 C CA . ASP A 1 201 ? 9.911 7.790 -33.039 1.00 68.12 1890 ASP A CA 1
ATOM 1510 C C . ASP A 1 201 ? 8.613 7.742 -33.845 1.00 73.41 1890 ASP A C 1
ATOM 1511 O O . ASP A 1 201 ? 8.570 7.186 -34.943 1.00 76.85 1890 ASP A O 1
ATOM 1516 N N . ALA A 1 202 ? 7.555 8.325 -33.291 1.00 83.29 1891 ALA A N 1
ATOM 1517 C CA . ALA A 1 202 ? 6.261 8.351 -33.963 1.00 93.79 1891 ALA A CA 1
ATOM 1518 C C . ALA A 1 202 ? 6.369 9.026 -35.326 1.00 106.89 1891 ALA A C 1
ATOM 1519 O O . ALA A 1 202 ? 5.943 8.468 -36.335 1.00 111.53 1891 ALA A O 1
ATOM 1521 N N . CYS A 1 203 ? 6.939 10.228 -35.354 1.00 107.62 1892 CYS A N 1
ATOM 1522 C CA . CYS A 1 203 ? 7.138 10.934 -36.615 1.00 110.24 1892 CYS A CA 1
ATOM 1523 C C . CYS A 1 203 ? 8.308 10.365 -37.414 1.00 117.12 1892 CYS A C 1
ATOM 1524 O O . CYS A 1 203 ? 9.217 11.096 -37.803 1.00 119.68 1892 CYS A O 1
ATOM 1527 N N . ALA A 1 204 ? 8.269 9.056 -37.656 1.00 121.24 1893 ALA A N 1
ATOM 1528 C CA . ALA A 1 204 ? 9.312 8.355 -38.403 1.00 123.47 1893 ALA A CA 1
ATOM 1529 C C . ALA A 1 204 ? 10.703 8.913 -38.114 1.00 123.97 1893 ALA A C 1
ATOM 1530 O O . ALA A 1 204 ? 11.030 9.228 -36.971 1.00 118.07 1893 ALA A O 1
#